Protein AF-A0A3P7JC21-F1 (afdb_monomer)

InterPro domains:
  IPR000001 Kringle [PF00051] (18-93)
  IPR000001 Kringle [PS50070] (17-93)
  IPR000001 Kringle [SM00130] (16-95)
  IPR000001 Kringle [cd00108] (15-94)
  IPR013806 Kringle-like fold [SSF57440] (14-104)
  IPR018056 Kringle, conserved site [PS00021] (64-77)
  IPR038178 Kringle superfamily [G3DSA:2.40.20.10] (4-100)
  IPR050759 Serine proteases and regulators with kringle domains [PTHR24261] (16-107)

Secondary structure (DSSP, 8-state):
-PPPPSS---TTS----SB-TT-TT------BBTTSPBBPPGGG---SSSSTTT-GGGGG-TT--B-GGG-SSS-EEEETTTTEEEEB--PBPPTTT-GGG-----S-------TTTTTHHHHHTS-HHHHHHHHHHHHHHHHHHHHHHHHHHHHHHHHHHHHHHHHHTTSS-----PPPP-----

pLDDT: mean 76.97, std 19.04, range [39.09, 98.25]

Solvent-accessible surface area (backbone atoms only — not comparable to full-atom values): 11459 Å² total; per-residue (Å²): 133,85,81,79,77,92,76,79,78,61,88,91,69,71,72,43,78,45,28,36,77,31,10,46,77,38,79,26,76,58,37,39,27,67,88,68,36,48,34,38,42,36,86,70,45,88,47,92,80,69,26,39,88,82,38,59,74,37,65,79,36,47,33,30,32,37,14,76,91,42,75,48,75,48,30,22,39,33,26,55,91,84,54,47,84,39,52,36,68,59,54,76,44,62,64,79,78,47,64,91,51,57,78,71,93,57,97,57,76,90,61,91,61,63,100,68,61,80,64,52,66,65,54,75,73,43,57,77,74,52,52,53,50,51,57,54,47,49,54,54,50,51,52,50,52,52,52,52,49,50,50,51,51,54,51,50,52,51,51,47,54,52,51,51,54,64,60,60,71,74,78,80,87,88,83,88,86,87,83,85,90,82,87,77,90,132

Structure (mmCIF, N/CA/C/O backbone):
data_AF-A0A3P7JC21-F1
#
_entry.id   AF-A0A3P7JC21-F1
#
loop_
_atom_site.group_PDB
_atom_site.id
_atom_site.type_symbol
_atom_site.label_atom_id
_atom_site.label_alt_id
_atom_site.label_comp_id
_atom_site.label_asym_id
_atom_site.label_entity_id
_atom_site.label_seq_id
_atom_site.pdbx_PDB_ins_code
_atom_site.Cartn_x
_atom_site.Cartn_y
_atom_site.Cartn_z
_atom_site.occupancy
_atom_site.B_iso_or_equiv
_atom_site.auth_seq_id
_atom_site.auth_comp_id
_atom_site.auth_asym_id
_atom_site.auth_atom_id
_atom_site.pdbx_PDB_model_num
ATOM 1 N N . MET A 1 1 ? -33.599 -6.597 -15.342 1.00 42.00 1 MET A N 1
ATOM 2 C CA . MET A 1 1 ? -32.732 -5.475 -14.925 1.00 42.00 1 MET A CA 1
ATOM 3 C C . MET A 1 1 ? -31.641 -5.356 -15.973 1.00 42.00 1 MET A C 1
ATOM 5 O O . MET A 1 1 ? -30.909 -6.325 -16.127 1.00 42.00 1 MET A O 1
ATOM 9 N N . PRO A 1 2 ? -31.609 -4.291 -16.787 1.00 42.34 2 PRO A N 1
ATOM 10 C CA . PRO A 1 2 ? -30.590 -4.167 -17.821 1.00 42.34 2 PRO A CA 1
ATOM 11 C C . PRO A 1 2 ? -29.225 -3.889 -17.179 1.00 42.34 2 PRO A C 1
ATOM 13 O O . PRO A 1 2 ? -29.123 -3.078 -16.260 1.00 42.34 2 PRO A O 1
ATOM 16 N N . ALA A 1 3 ? -28.206 -4.614 -17.644 1.00 56.09 3 ALA A N 1
ATOM 17 C CA . ALA A 1 3 ? -26.817 -4.434 -17.248 1.00 56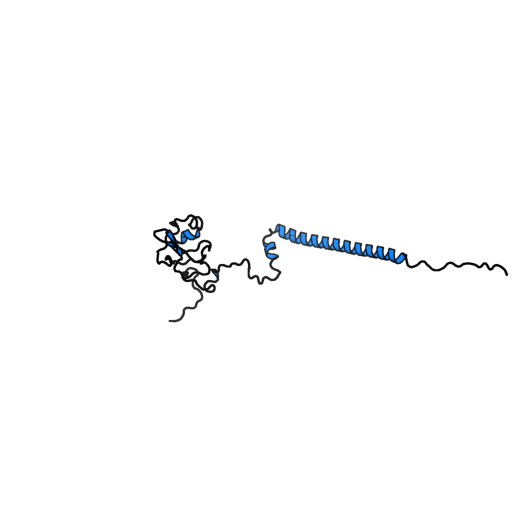.09 3 ALA A CA 1
ATOM 18 C C . ALA A 1 3 ? -26.348 -3.026 -17.641 1.00 56.09 3 ALA A C 1
ATOM 20 O O . ALA A 1 3 ? -26.547 -2.594 -18.778 1.00 56.09 3 ALA A O 1
ATOM 21 N N . VAL A 1 4 ? -25.770 -2.304 -16.684 1.00 56.91 4 VAL A N 1
ATOM 22 C CA . VAL A 1 4 ? -25.209 -0.968 -16.905 1.00 56.91 4 VAL A CA 1
ATOM 23 C C . VAL A 1 4 ? -23.897 -1.122 -17.693 1.00 56.91 4 VAL A C 1
ATOM 25 O O . VAL A 1 4 ? -23.095 -1.979 -17.320 1.00 56.91 4 VAL A O 1
ATOM 28 N N . PRO A 1 5 ? -23.663 -0.349 -18.772 1.00 55.22 5 PRO A N 1
ATOM 29 C CA . PRO A 1 5 ? -22.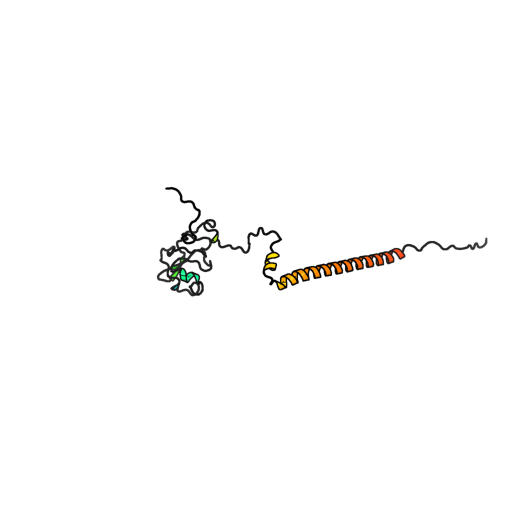436 -0.439 -19.558 1.00 55.22 5 PRO A CA 1
ATOM 30 C C . PRO A 1 5 ? -21.224 -0.012 -18.725 1.00 55.22 5 PRO A C 1
ATOM 32 O O . PRO A 1 5 ? -21.255 1.001 -18.035 1.00 55.22 5 PRO A O 1
ATOM 35 N N . GLU A 1 6 ? -20.145 -0.780 -18.825 1.00 58.91 6 GLU A N 1
ATOM 36 C CA . GLU A 1 6 ? -18.921 -0.704 -18.011 1.00 58.91 6 GLU A CA 1
ATOM 37 C C . GLU A 1 6 ? -17.997 0.483 -18.360 1.00 58.91 6 GLU A C 1
ATOM 39 O O . GLU A 1 6 ? -16.831 0.533 -17.973 1.00 58.91 6 GLU A O 1
ATOM 44 N N . THR A 1 7 ? -18.504 1.467 -19.097 1.00 65.12 7 THR A N 1
ATOM 45 C CA . THR A 1 7 ? -17.741 2.633 -19.540 1.00 65.12 7 THR A CA 1
ATOM 46 C C . THR A 1 7 ? -18.229 3.872 -18.799 1.00 65.12 7 THR A C 1
ATOM 48 O O . THR A 1 7 ? -19.345 4.323 -19.029 1.00 65.12 7 THR A O 1
ATOM 51 N N . GLU A 1 8 ? -17.344 4.412 -17.952 1.00 57.50 8 GLU A N 1
ATOM 52 C CA . GLU A 1 8 ? -17.454 5.666 -17.181 1.00 57.50 8 GLU A CA 1
ATOM 53 C C . GLU A 1 8 ? -18.016 5.561 -15.752 1.00 57.50 8 GLU A C 1
ATOM 55 O O . GLU A 1 8 ? -18.912 6.300 -15.352 1.00 57.50 8 GLU A O 1
ATOM 60 N N . ILE A 1 9 ? -17.404 4.723 -14.907 1.00 57.38 9 ILE A N 1
ATOM 61 C CA . ILE A 1 9 ? -17.421 5.004 -13.462 1.00 57.38 9 ILE A CA 1
ATOM 62 C C . ILE A 1 9 ? -16.418 6.147 -13.206 1.00 57.38 9 ILE A C 1
ATOM 64 O O . ILE A 1 9 ? -15.231 5.983 -13.511 1.00 57.38 9 ILE A O 1
ATOM 68 N N . PRO A 1 10 ? -16.835 7.306 -12.656 1.00 51.81 10 PRO A N 1
ATOM 69 C CA . PRO A 1 10 ? -15.916 8.386 -12.314 1.00 51.81 10 PRO A CA 1
ATOM 70 C C . PRO A 1 10 ? -14.818 7.862 -11.384 1.00 51.81 10 PRO A C 1
ATOM 72 O O . PRO A 1 10 ? -15.119 7.209 -10.383 1.00 51.81 10 PRO A O 1
ATOM 75 N N . ARG A 1 11 ? -13.547 8.186 -11.668 1.00 54.84 11 ARG A N 1
ATOM 76 C CA . ARG A 1 11 ? -12.376 7.762 -10.864 1.00 54.84 11 ARG A CA 1
ATOM 77 C C . ARG A 1 11 ? -12.490 8.062 -9.360 1.00 54.84 11 ARG A C 1
ATOM 79 O O . ARG A 1 11 ? -11.787 7.447 -8.574 1.00 54.84 11 ARG A O 1
ATOM 86 N N . ASN A 1 12 ? -13.403 8.945 -8.960 1.00 51.06 12 ASN A N 1
ATOM 87 C CA . ASN A 1 12 ? -13.669 9.295 -7.565 1.00 51.06 12 ASN A CA 1
ATOM 88 C C . ASN A 1 12 ? -14.679 8.378 -6.843 1.00 51.06 12 ASN A C 1
ATOM 90 O O . ASN A 1 12 ? -14.985 8.647 -5.684 1.00 51.06 12 ASN A O 1
ATOM 94 N N . HIS A 1 13 ? -15.220 7.333 -7.484 1.00 53.78 13 HIS A N 1
ATOM 95 C CA . HIS A 1 13 ? -16.262 6.481 -6.884 1.00 53.78 13 HIS A CA 1
ATOM 96 C C . HIS A 1 13 ? -15.981 4.968 -6.937 1.00 53.78 13 HIS A C 1
ATOM 98 O O . HIS A 1 13 ? -16.836 4.166 -6.554 1.00 53.78 13 HIS A O 1
ATOM 104 N N . LEU A 1 14 ? -14.784 4.551 -7.365 1.00 57.81 14 LEU A N 1
ATOM 105 C CA . LEU A 1 14 ? -14.342 3.169 -7.182 1.00 57.81 14 LEU A CA 1
ATOM 106 C C . LEU A 1 14 ? -13.793 3.007 -5.767 1.00 57.81 14 LEU A C 1
ATOM 108 O O . LEU A 1 14 ? -12.616 3.220 -5.494 1.00 57.81 14 LEU A O 1
ATOM 112 N N . THR A 1 15 ? -14.664 2.615 -4.844 1.00 62.69 15 THR A N 1
ATOM 113 C CA . THR A 1 15 ? -14.210 2.058 -3.572 1.00 62.69 15 THR A CA 1
ATOM 114 C C . THR A 1 15 ? -13.395 0.797 -3.879 1.00 62.69 15 THR A C 1
ATOM 116 O O . THR A 1 15 ? -13.917 -0.176 -4.420 1.00 62.69 15 THR A O 1
ATOM 119 N N . HIS A 1 16 ? -12.087 0.813 -3.599 1.00 79.00 16 HIS A N 1
ATOM 120 C CA . HIS A 1 16 ? -11.258 -0.388 -3.735 1.00 79.00 16 HIS A CA 1
ATOM 121 C C . HIS A 1 16 ? -11.745 -1.413 -2.702 1.00 79.00 16 HIS A C 1
ATOM 123 O O . HIS A 1 16 ? -11.428 -1.302 -1.521 1.00 79.00 16 HIS A O 1
ATOM 129 N N . PHE A 1 17 ? -12.547 -2.388 -3.126 1.00 87.62 17 PHE A N 1
ATOM 130 C CA . PHE A 1 17 ? -13.052 -3.453 -2.249 1.00 87.62 17 PHE A CA 1
ATOM 131 C C . PHE A 1 17 ? -12.050 -4.610 -2.080 1.00 87.62 17 PHE A C 1
ATOM 133 O O . PHE A 1 17 ? -12.228 -5.481 -1.233 1.00 87.62 17 PHE A O 1
ATOM 140 N N . CYS A 1 18 ? -10.988 -4.615 -2.883 1.00 93.00 18 CYS A N 1
ATOM 141 C CA . CYS A 1 18 ? -9.905 -5.588 -2.883 1.00 93.00 18 CYS A CA 1
ATOM 142 C C . CYS A 1 18 ? -8.568 -4.889 -3.167 1.00 93.00 18 CYS A C 1
ATOM 144 O O . CYS A 1 18 ? -8.543 -3.728 -3.581 1.00 93.00 18 CYS A O 1
ATOM 146 N N . TYR A 1 19 ? -7.449 -5.584 -2.965 1.00 94.00 19 TYR A N 1
ATOM 147 C CA . TYR A 1 19 ? -6.108 -5.050 -3.237 1.00 94.00 19 TYR A CA 1
ATOM 148 C C . TYR A 1 19 ? -5.398 -5.821 -4.356 1.00 94.00 19 TYR A C 1
ATOM 150 O O . TYR A 1 19 ? -5.651 -7.004 -4.556 1.00 94.00 19 TYR A O 1
ATOM 158 N N . VAL A 1 20 ? -4.493 -5.155 -5.076 1.00 93.56 20 VAL A N 1
ATOM 159 C CA . VAL A 1 20 ? -3.644 -5.760 -6.120 1.00 93.56 20 VAL A CA 1
ATOM 160 C C . VAL A 1 20 ? -2.203 -5.824 -5.626 1.00 93.56 20 VAL A C 1
ATOM 162 O O . VAL A 1 20 ? -1.772 -4.949 -4.874 1.00 93.56 20 VAL A O 1
ATOM 165 N N . ASP A 1 21 ? -1.472 -6.866 -6.032 1.00 93.81 21 ASP A N 1
ATOM 166 C CA . ASP A 1 21 ? -0.089 -7.132 -5.617 1.00 93.81 21 ASP A CA 1
ATOM 167 C C . ASP A 1 21 ? 0.066 -7.086 -4.089 1.00 93.81 21 ASP A C 1
ATOM 169 O O . ASP A 1 21 ? -0.638 -7.813 -3.390 1.00 93.81 21 ASP A O 1
ATOM 173 N N . SER A 1 22 ? 0.952 -6.237 -3.563 1.00 95.81 22 SER A N 1
ATOM 174 C CA . SER A 1 22 ? 1.162 -6.036 -2.125 1.00 95.81 22 SER A CA 1
ATOM 175 C C . SER A 1 22 ? 0.055 -5.198 -1.465 1.00 95.81 22 SER A C 1
ATOM 177 O O . SER A 1 22 ? -0.040 -5.119 -0.239 1.00 95.81 22 SER A O 1
ATOM 179 N N . GLY A 1 23 ? -0.781 -4.521 -2.254 1.00 95.00 23 GLY A N 1
ATOM 180 C CA . GLY A 1 23 ? -1.752 -3.543 -1.768 1.00 95.00 23 GLY A CA 1
ATOM 181 C C . GLY A 1 23 ? -1.131 -2.212 -1.348 1.00 95.00 23 GLY A C 1
ATOM 182 O O . GLY A 1 23 ? -1.756 -1.456 -0.608 1.00 95.00 23 GLY A O 1
ATOM 183 N N . LYS A 1 24 ? 0.078 -1.897 -1.824 1.00 94.75 24 LYS A N 1
ATOM 184 C CA . LYS A 1 24 ? 0.725 -0.587 -1.639 1.00 94.75 24 LYS A CA 1
ATOM 185 C C . LYS A 1 24 ? -0.172 0.591 -2.023 1.00 94.75 24 LYS A C 1
ATOM 187 O O . LYS A 1 24 ? -0.213 1.588 -1.313 1.00 94.75 24 LYS A O 1
ATOM 192 N N . HIS A 1 25 ? -0.909 0.450 -3.122 1.00 92.00 25 HIS A N 1
ATOM 193 C CA . HIS A 1 25 ? -1.819 1.467 -3.657 1.00 92.00 25 HIS A CA 1
ATOM 194 C C . HIS A 1 25 ? -3.286 1.218 -3.267 1.00 92.00 25 HIS A C 1
ATOM 196 O O . HIS A 1 25 ? -4.214 1.665 -3.939 1.00 92.00 25 HIS A O 1
ATOM 202 N N . TYR A 1 26 ? -3.524 0.443 -2.208 1.00 92.75 26 TYR A N 1
ATOM 203 C CA . TYR A 1 26 ? -4.874 0.195 -1.726 1.00 92.75 26 TYR A CA 1
ATOM 204 C C . TYR A 1 26 ? -5.421 1.424 -0.984 1.00 92.75 26 TYR A C 1
ATOM 206 O O . TYR A 1 26 ? -4.940 1.776 0.094 1.00 92.75 26 TYR A O 1
ATOM 214 N N . GLU A 1 27 ? -6.464 2.042 -1.540 1.00 91.12 27 GLU A N 1
ATOM 215 C CA . GLU A 1 27 ? -7.110 3.239 -0.982 1.00 91.12 27 GLU A CA 1
ATOM 216 C C . GLU A 1 27 ? -8.508 2.971 -0.401 1.00 91.12 27 GLU A C 1
ATOM 218 O O . GLU A 1 27 ? -9.188 3.895 0.044 1.00 91.12 27 GLU A O 1
ATOM 223 N N . GLY A 1 28 ? -8.926 1.703 -0.333 1.00 92.38 28 GLY A N 1
ATOM 224 C CA . GLY A 1 28 ? -10.234 1.309 0.192 1.00 92.38 28 GLY A CA 1
ATOM 225 C C . GLY A 1 28 ? -10.432 1.622 1.679 1.00 92.38 28 GLY A C 1
ATOM 226 O O . GLY A 1 28 ? -9.518 2.059 2.385 1.00 92.38 28 GLY A O 1
ATOM 227 N N . THR A 1 29 ? -11.643 1.377 2.174 1.00 95.06 29 THR A N 1
ATOM 228 C CA . THR A 1 29 ? -12.087 1.791 3.520 1.00 95.06 29 THR A CA 1
ATOM 229 C C . THR A 1 29 ? -12.199 0.641 4.524 1.00 95.06 29 THR A C 1
ATOM 231 O O . THR A 1 29 ? -12.765 0.821 5.598 1.00 95.06 29 THR A O 1
ATOM 234 N N . ALA A 1 30 ? -11.689 -0.548 4.192 1.00 96.06 30 ALA A N 1
ATOM 235 C CA . ALA A 1 30 ? -11.661 -1.677 5.124 1.00 96.06 30 ALA A CA 1
ATOM 236 C C . ALA A 1 30 ? -10.854 -1.322 6.384 1.00 96.06 30 ALA A C 1
ATOM 238 O O . ALA A 1 30 ? -9.763 -0.765 6.270 1.00 96.06 30 ALA A O 1
ATOM 239 N N . SER A 1 31 ? -11.379 -1.653 7.565 1.00 97.19 31 SER A N 1
ATOM 240 C CA . SER A 1 31 ? -10.796 -1.304 8.872 1.00 97.19 31 SER A CA 1
ATOM 241 C C . SER A 1 31 ? -10.869 -2.453 9.885 1.00 97.19 31 SER A C 1
ATOM 243 O O . SER A 1 31 ? -10.965 -2.214 11.092 1.00 97.19 31 SER A O 1
ATOM 245 N N . THR A 1 32 ? -10.867 -3.693 9.395 1.00 97.50 32 THR A N 1
ATOM 246 C CA . THR A 1 32 ? -11.000 -4.905 10.210 1.00 97.50 32 THR A CA 1
ATOM 247 C C . THR A 1 32 ? -9.882 -5.887 9.871 1.00 97.50 32 THR A C 1
ATOM 249 O O . THR A 1 32 ? -9.564 -6.112 8.698 1.00 97.50 32 THR A O 1
ATOM 252 N N . THR A 1 33 ? -9.263 -6.453 10.905 1.00 98.06 33 THR A N 1
ATOM 253 C CA . THR A 1 33 ? -8.203 -7.458 10.776 1.00 98.06 33 THR A CA 1
ATOM 254 C C . THR A 1 33 ? -8.777 -8.826 10.400 1.00 98.06 33 THR A C 1
ATOM 256 O O . THR A 1 33 ? -9.967 -9.078 10.570 1.00 98.06 33 THR A O 1
ATOM 259 N N . VAL A 1 34 ? -7.926 -9.755 9.956 1.00 97.75 34 VAL A N 1
ATOM 260 C CA . VAL A 1 34 ? -8.312 -11.166 9.732 1.00 97.75 34 VAL A CA 1
ATOM 261 C C . VAL A 1 34 ? -8.853 -11.821 11.010 1.00 97.75 34 VAL A C 1
ATOM 263 O O . VAL A 1 34 ? -9.730 -12.674 10.947 1.00 97.75 34 VAL A O 1
ATOM 266 N N . SER A 1 35 ? -8.368 -11.404 12.183 1.00 97.00 35 SER A N 1
ATOM 267 C CA . SER A 1 35 ? -8.867 -11.875 13.481 1.00 97.00 35 SER A CA 1
ATOM 268 C C . SER A 1 35 ? -10.188 -11.220 13.915 1.00 97.00 35 SER A C 1
ATOM 270 O O . SER A 1 35 ? -10.695 -11.530 14.992 1.00 97.00 35 SER A O 1
ATOM 272 N N . GLY A 1 36 ? -10.747 -10.308 13.111 1.00 96.75 36 GLY A N 1
ATOM 273 C CA . GLY A 1 36 ? 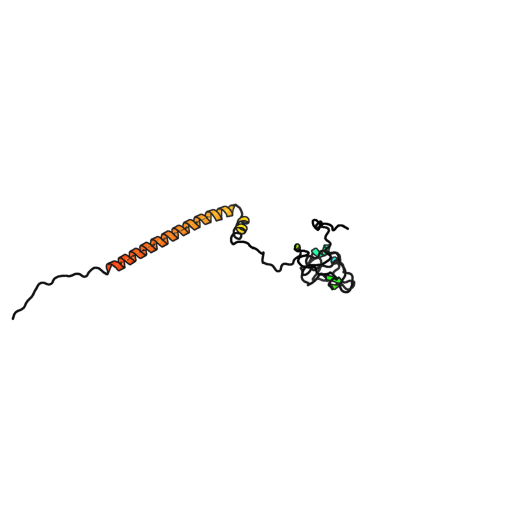-11.993 -9.598 13.406 1.00 96.75 36 GLY A CA 1
ATOM 274 C C . GLY A 1 36 ? -11.838 -8.383 14.325 1.00 96.75 36 GLY A C 1
ATOM 275 O O . GLY A 1 36 ? -12.840 -7.821 14.762 1.00 96.75 36 GLY A O 1
ATOM 276 N N . LYS A 1 37 ? -10.610 -7.949 14.633 1.00 97.62 37 LYS A N 1
ATOM 277 C CA . LYS A 1 37 ? -10.369 -6.760 15.462 1.00 97.62 37 LYS A CA 1
ATOM 278 C C . LYS A 1 37 ? -10.500 -5.478 14.647 1.00 97.62 37 LYS A C 1
ATOM 280 O O . LYS A 1 37 ? -10.129 -5.416 13.474 1.00 97.62 37 LYS A O 1
ATOM 285 N N . THR A 1 38 ? -10.960 -4.423 15.307 1.00 97.56 38 THR A N 1
ATOM 286 C CA . THR A 1 38 ? -11.010 -3.076 14.733 1.00 97.56 38 THR A CA 1
ATOM 287 C C . THR A 1 38 ? -9.609 -2.485 14.621 1.00 97.56 38 THR A C 1
ATOM 289 O O . THR A 1 38 ? -8.815 -2.539 15.566 1.00 97.56 38 THR A O 1
ATOM 292 N N . CYS A 1 39 ? -9.315 -1.882 13.473 1.00 97.75 39 CYS A N 1
ATOM 293 C CA . CYS A 1 39 ? -8.088 -1.132 13.264 1.00 97.75 39 CYS A CA 1
ATOM 294 C C . CYS A 1 39 ? -8.067 0.165 14.087 1.00 97.75 39 CYS A C 1
ATOM 296 O O . CYS A 1 39 ? -9.058 0.892 14.190 1.00 97.75 39 CYS A O 1
ATOM 298 N N . MET A 1 40 ? -6.898 0.471 14.631 1.00 96.81 40 MET A N 1
ATOM 299 C CA . MET A 1 40 ? -6.540 1.716 15.294 1.00 96.81 40 MET A CA 1
ATOM 300 C C . MET A 1 40 ? -6.290 2.820 14.261 1.00 96.81 40 MET A C 1
ATOM 302 O O . MET A 1 40 ? -5.916 2.553 13.117 1.00 96.81 40 MET A O 1
ATOM 306 N N . ASN A 1 41 ? -6.486 4.075 14.668 1.00 96.25 41 ASN A N 1
ATOM 307 C CA . ASN A 1 41 ? -6.154 5.226 13.840 1.00 96.25 41 ASN A CA 1
ATOM 308 C C . ASN A 1 41 ? -4.634 5.306 13.621 1.00 96.25 41 ASN A C 1
ATOM 310 O O . ASN A 1 41 ? -3.864 5.212 14.574 1.00 96.25 41 ASN A O 1
ATOM 314 N N . TRP A 1 42 ? -4.182 5.534 12.388 1.00 95.69 42 TRP A N 1
ATOM 315 C CA . TRP A 1 42 ? -2.752 5.652 12.084 1.00 95.69 42 TRP A CA 1
ATOM 316 C C . TRP A 1 42 ? -2.067 6.824 12.792 1.00 95.69 42 TRP A C 1
ATOM 318 O O . TRP A 1 42 ? -0.862 6.761 13.033 1.00 95.69 42 TRP A O 1
ATOM 328 N N . ASN A 1 43 ? -2.814 7.872 13.151 1.00 93.31 43 ASN A N 1
ATOM 329 C CA . ASN A 1 43 ? -2.291 8.980 13.956 1.00 93.31 43 ASN A CA 1
ATOM 330 C C . ASN A 1 43 ? -1.983 8.564 15.407 1.00 93.31 43 ASN A C 1
ATOM 332 O O . ASN A 1 43 ? -1.208 9.237 16.079 1.00 93.31 43 ASN A O 1
ATOM 336 N N . GLU A 1 44 ? -2.576 7.466 15.879 1.00 92.44 44 GLU A N 1
ATOM 337 C CA . GLU A 1 44 ? -2.418 6.918 17.233 1.00 92.44 44 GLU A CA 1
ATOM 338 C C . GLU A 1 44 ? -1.495 5.689 17.258 1.00 92.44 44 GLU A C 1
ATOM 340 O O . GLU A 1 44 ? -1.278 5.088 18.309 1.00 92.44 44 GLU A O 1
ATOM 345 N N . ALA A 1 45 ? -0.944 5.300 16.104 1.00 88.88 45 ALA A N 1
ATOM 346 C CA . ALA A 1 45 ? -0.093 4.128 15.973 1.00 88.88 45 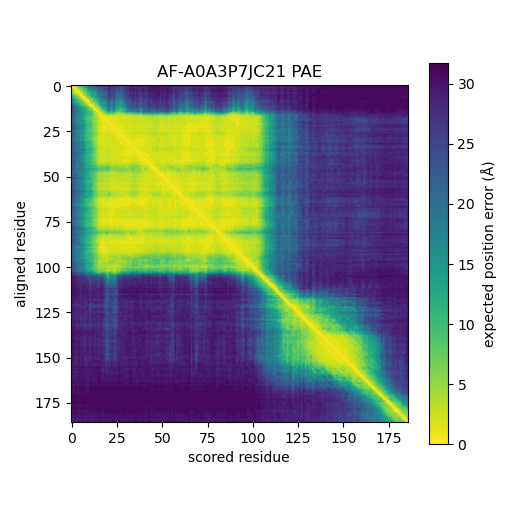ALA A CA 1
ATOM 347 C C . ALA A 1 45 ? 1.130 4.203 16.916 1.00 88.88 45 ALA A C 1
ATOM 349 O O . ALA A 1 45 ? 1.891 5.173 16.853 1.00 88.88 45 ALA A O 1
ATOM 350 N N . PRO A 1 46 ? 1.400 3.167 17.736 1.00 87.62 46 PRO A N 1
ATOM 351 C CA . PRO A 1 46 ? 2.482 3.198 18.728 1.00 87.62 46 PRO A CA 1
ATOM 352 C C . PRO A 1 46 ? 3.888 3.016 18.125 1.00 87.62 46 PRO A C 1
ATOM 354 O O . PRO A 1 46 ? 4.895 3.141 18.823 1.00 87.62 46 PRO A O 1
ATOM 357 N N . SER A 1 47 ? 3.987 2.689 16.835 1.00 89.50 47 SER A N 1
ATOM 358 C CA . SER A 1 47 ? 5.240 2.295 16.190 1.00 89.50 47 SER A CA 1
ATOM 359 C C . SER A 1 47 ? 6.065 3.468 15.669 1.00 89.50 47 SER A C 1
ATOM 361 O O . SER A 1 47 ? 5.575 4.392 15.017 1.00 89.50 47 SER A O 1
ATOM 363 N N . ARG A 1 48 ? 7.384 3.364 15.844 1.00 88.88 48 ARG A N 1
ATOM 364 C CA . ARG A 1 48 ? 8.357 4.278 15.226 1.00 88.88 48 ARG A CA 1
ATOM 365 C C . ARG A 1 48 ? 8.648 3.945 13.761 1.00 88.88 48 ARG A C 1
ATOM 367 O O . ARG A 1 48 ? 9.173 4.802 13.053 1.00 88.88 48 ARG A O 1
ATOM 374 N N . GLU A 1 49 ? 8.325 2.733 13.306 1.00 90.94 49 GLU A N 1
ATOM 375 C CA . GLU A 1 49 ? 8.640 2.285 11.947 1.00 90.94 49 GLU A CA 1
ATOM 376 C C . GLU A 1 49 ? 7.547 2.639 10.941 1.00 90.94 49 GLU A C 1
ATOM 378 O O . GLU A 1 49 ? 7.874 3.145 9.874 1.00 90.94 49 GLU A O 1
ATOM 383 N N . TYR A 1 50 ? 6.273 2.418 11.270 1.00 92.38 50 TYR A N 1
ATOM 384 C CA . TYR A 1 50 ? 5.148 2.759 10.395 1.00 92.38 50 TYR A CA 1
ATOM 385 C C . TYR A 1 50 ? 4.219 3.731 11.115 1.00 92.38 50 TYR A C 1
ATOM 387 O O . TYR A 1 50 ? 3.357 3.323 11.890 1.00 92.38 50 TYR A O 1
ATOM 395 N N . ASN A 1 51 ? 4.432 5.021 10.861 1.00 92.50 51 ASN A N 1
ATOM 396 C CA . ASN A 1 51 ? 3.640 6.130 11.383 1.00 92.50 51 ASN A CA 1
ATOM 397 C C . ASN A 1 51 ? 3.547 7.253 10.348 1.00 92.50 51 ASN A C 1
ATOM 399 O O . ASN A 1 51 ? 4.280 7.280 9.358 1.00 92.50 51 ASN A O 1
ATOM 403 N N . VAL A 1 52 ? 2.676 8.213 10.637 1.00 94.12 52 VAL A N 1
ATOM 404 C CA . VAL A 1 52 ? 2.356 9.353 9.774 1.00 94.12 52 VAL A CA 1
ATOM 405 C C . VAL A 1 52 ? 3.519 10.297 9.468 1.00 94.12 52 VAL A C 1
ATOM 407 O O . VAL A 1 52 ? 3.454 11.023 8.481 1.00 94.12 52 VAL A O 1
ATOM 410 N N . ASN A 1 53 ? 4.585 10.298 10.274 1.00 92.69 53 ASN A N 1
ATOM 411 C CA . ASN A 1 53 ? 5.757 11.136 10.005 1.00 92.69 53 ASN A CA 1
ATOM 412 C C . ASN A 1 53 ? 6.658 10.503 8.941 1.00 92.69 53 ASN A C 1
ATOM 414 O O . ASN A 1 53 ? 7.211 11.210 8.103 1.00 92.69 53 ASN A O 1
ATOM 418 N N . ARG A 1 54 ? 6.807 9.171 8.966 1.00 94.25 54 ARG A N 1
ATOM 419 C CA . ARG A 1 54 ? 7.596 8.436 7.965 1.00 94.25 54 ARG A CA 1
ATOM 420 C C . ARG A 1 54 ? 6.800 8.137 6.694 1.00 94.25 54 ARG A C 1
ATOM 422 O O . ARG A 1 54 ? 7.384 8.105 5.617 1.00 94.25 54 ARG A O 1
ATOM 429 N N . TYR A 1 55 ? 5.493 7.944 6.830 1.00 94.50 55 TYR A N 1
ATOM 430 C CA . TYR A 1 55 ? 4.566 7.646 5.743 1.00 94.50 55 TYR A CA 1
ATOM 431 C C . TYR A 1 55 ? 3.399 8.646 5.782 1.00 94.50 55 TYR A C 1
ATOM 433 O O . TYR A 1 55 ? 2.356 8.355 6.378 1.00 94.50 55 TYR A O 1
ATOM 441 N N . PRO A 1 56 ? 3.567 9.856 5.210 1.00 92.88 56 PRO A N 1
ATOM 442 C CA . PRO A 1 56 ? 2.559 10.918 5.255 1.00 92.88 56 PRO A CA 1
ATOM 443 C C . PRO A 1 56 ? 1.198 10.527 4.672 1.00 92.88 56 PRO A C 1
ATOM 445 O O . PRO A 1 56 ? 0.178 11.082 5.087 1.00 92.88 56 PRO A O 1
ATOM 448 N N . GLU A 1 57 ? 1.155 9.558 3.756 1.00 89.25 57 GLU A N 1
ATOM 449 C CA . GLU A 1 57 ? -0.075 9.000 3.190 1.00 89.25 57 GLU A CA 1
ATOM 450 C C . GLU A 1 57 ? -0.999 8.394 4.259 1.00 89.25 57 GLU A C 1
ATOM 452 O O . GLU A 1 57 ? -2.223 8.404 4.111 1.00 89.25 57 GLU A O 1
ATOM 457 N N . LEU A 1 58 ? -0.436 7.937 5.383 1.00 93.88 58 LEU A N 1
ATOM 458 C CA . LEU A 1 58 ? -1.200 7.373 6.492 1.00 93.88 58 LEU A CA 1
ATOM 459 C C . LEU A 1 58 ? -2.068 8.411 7.212 1.00 93.88 58 LEU A C 1
ATOM 461 O O . LEU A 1 58 ? -3.077 8.036 7.809 1.00 93.88 58 LEU A O 1
ATOM 465 N N . ARG A 1 59 ? -1.742 9.712 7.126 1.00 91.38 59 ARG A N 1
ATOM 466 C CA . ARG A 1 59 ? -2.516 10.789 7.781 1.00 91.38 59 ARG A CA 1
ATOM 467 C C . ARG A 1 59 ? -3.975 10.805 7.338 1.00 91.38 59 ARG A C 1
ATOM 469 O O . ARG A 1 59 ? -4.864 11.078 8.140 1.00 91.38 59 ARG A O 1
ATOM 476 N N . TYR A 1 60 ? -4.213 10.500 6.065 1.00 89.25 60 TYR A N 1
ATOM 477 C CA . TYR A 1 60 ? -5.548 10.466 5.465 1.00 89.25 60 TYR A CA 1
ATOM 478 C C . TYR A 1 60 ? -6.193 9.080 5.548 1.00 89.25 60 TYR A C 1
ATOM 480 O O . TYR A 1 60 ? -7.390 8.936 5.309 1.00 89.25 60 TYR A O 1
ATOM 488 N N . GLY A 1 61 ? -5.417 8.064 5.932 1.00 86.81 61 GLY A N 1
ATOM 489 C CA . GLY A 1 61 ? -5.867 6.684 6.049 1.00 86.81 61 GLY A CA 1
ATOM 490 C C . GLY A 1 61 ? -6.848 6.440 7.194 1.00 86.81 61 GLY A C 1
ATOM 491 O O . GLY A 1 61 ? -7.433 5.368 7.222 1.00 86.81 61 GLY A O 1
ATOM 492 N N . ARG A 1 62 ? -7.060 7.390 8.121 1.00 93.69 62 ARG A N 1
ATOM 493 C CA . ARG A 1 62 ? -7.879 7.197 9.338 1.00 93.69 62 ARG A CA 1
ATOM 494 C C . ARG A 1 62 ? -7.479 5.902 10.057 1.00 93.69 62 ARG A C 1
ATOM 496 O O . ARG A 1 62 ? -6.344 5.799 10.505 1.00 93.69 62 ARG A O 1
ATOM 503 N N . ASN A 1 63 ? -8.376 4.924 10.143 1.00 96.69 63 ASN A N 1
ATOM 504 C CA . ASN A 1 63 ? -8.114 3.571 10.629 1.00 96.69 63 ASN A CA 1
ATOM 505 C C . ASN A 1 63 ? -8.251 2.511 9.519 1.00 96.69 63 ASN A C 1
ATOM 507 O O . ASN A 1 63 ? -8.465 1.335 9.795 1.00 96.69 63 ASN A O 1
ATOM 511 N N . TYR A 1 64 ? -8.185 2.914 8.253 1.00 97.12 64 TYR A N 1
ATOM 512 C CA . TYR A 1 64 ? -8.276 2.003 7.125 1.00 97.12 64 TYR A CA 1
ATOM 513 C C . TYR A 1 64 ? -6.967 1.257 6.915 1.00 97.12 64 TYR A C 1
ATOM 515 O O . TYR A 1 64 ? -5.880 1.799 7.090 1.00 97.12 64 TYR A O 1
ATOM 523 N N . CYS A 1 65 ? -7.069 0.021 6.465 1.00 97.38 65 CYS A N 1
ATOM 524 C CA . CYS A 1 65 ? -5.942 -0.837 6.155 1.00 97.38 65 CYS A CA 1
ATOM 525 C C . CYS A 1 65 ? -5.066 -0.246 5.054 1.00 97.38 65 CYS A C 1
ATOM 527 O O . CYS A 1 65 ? -5.569 0.188 4.016 1.00 97.38 65 CYS A O 1
ATOM 529 N N . ARG A 1 66 ? -3.750 -0.248 5.255 1.00 97.06 66 ARG A N 1
ATOM 530 C CA . ARG A 1 66 ? -2.770 0.297 4.306 1.00 97.06 66 ARG A CA 1
ATOM 531 C C . ARG A 1 66 ? -1.542 -0.603 4.256 1.00 97.06 66 ARG A C 1
ATOM 533 O O . ARG A 1 66 ? -1.335 -1.431 5.136 1.00 97.06 66 ARG A O 1
ATOM 540 N N . ASN A 1 67 ? -0.725 -0.450 3.220 1.00 97.12 67 ASN A N 1
ATOM 541 C CA . ASN A 1 67 ? 0.587 -1.088 3.152 1.00 97.12 67 ASN A CA 1
ATOM 542 C C . ASN A 1 67 ? 1.657 -0.051 2.774 1.00 97.12 67 ASN A C 1
ATOM 544 O O . ASN A 1 67 ? 2.041 0.045 1.604 1.00 97.12 67 ASN A O 1
ATOM 548 N N . PRO A 1 68 ? 2.114 0.761 3.744 1.00 95.31 68 PRO A N 1
ATOM 549 C CA . PRO A 1 68 ? 3.030 1.862 3.475 1.00 95.31 68 PRO A CA 1
ATOM 550 C C . PRO A 1 68 ? 4.330 1.364 2.847 1.00 95.31 68 PRO A C 1
ATOM 552 O O . PRO A 1 68 ? 4.958 0.417 3.329 1.00 95.31 68 PRO A O 1
ATOM 555 N N . GLY A 1 69 ? 4.708 1.974 1.724 1.00 93.00 69 GLY A N 1
ATOM 556 C CA . GLY A 1 69 ? 5.889 1.584 0.955 1.00 93.00 69 GLY A CA 1
ATOM 557 C C . GLY A 1 69 ? 5.856 0.172 0.351 1.00 93.00 69 GLY A C 1
ATOM 558 O O . GLY A 1 69 ? 6.906 -0.281 -0.101 1.00 93.00 69 GLY A O 1
ATOM 559 N N . GLY A 1 70 ? 4.709 -0.524 0.359 1.00 94.50 70 GLY A N 1
ATOM 560 C CA . GLY A 1 70 ? 4.584 -1.892 -0.165 1.00 94.50 70 GLY A CA 1
ATOM 561 C C . GLY A 1 70 ? 5.465 -2.909 0.562 1.00 94.50 70 GLY A C 1
ATOM 562 O O . GLY A 1 70 ? 5.882 -3.900 -0.027 1.00 94.50 70 GLY A O 1
ATOM 563 N N . LYS A 1 71 ? 5.826 -2.640 1.826 1.00 94.31 71 LYS A N 1
ATOM 564 C CA . LYS A 1 71 ? 6.829 -3.429 2.558 1.00 94.31 71 LYS A CA 1
ATOM 565 C C . LYS A 1 71 ? 6.316 -4.783 3.030 1.00 94.31 71 LYS A C 1
ATOM 567 O O . LYS A 1 71 ? 7.110 -5.710 3.170 1.00 94.31 71 LYS A O 1
ATOM 572 N N . LYS A 1 72 ? 5.014 -4.899 3.291 1.00 95.69 72 LYS A N 1
ATOM 573 C CA . LYS A 1 72 ? 4.377 -6.171 3.649 1.00 95.69 72 LYS A CA 1
ATOM 574 C C . LYS A 1 72 ? 3.695 -6.797 2.432 1.00 95.69 72 LYS A C 1
ATOM 576 O O . LYS A 1 72 ? 3.597 -6.185 1.375 1.00 95.69 72 LYS A O 1
ATOM 581 N N . THR A 1 73 ? 3.208 -8.023 2.572 1.00 95.75 73 THR A N 1
ATOM 582 C CA . THR A 1 73 ? 2.583 -8.773 1.467 1.00 95.75 73 THR A CA 1
ATOM 583 C C . THR A 1 73 ? 1.110 -8.423 1.232 1.00 95.75 73 THR A C 1
ATOM 585 O O . THR A 1 73 ? 0.561 -8.772 0.190 1.00 95.75 73 THR A O 1
ATOM 588 N N . LYS A 1 74 ? 0.459 -7.756 2.192 1.00 96.25 74 LYS A N 1
ATOM 589 C CA . LYS A 1 74 ? -0.974 -7.433 2.190 1.00 96.25 74 LYS A CA 1
ATOM 590 C C . LYS A 1 74 ? -1.230 -6.146 2.990 1.00 96.25 74 LYS A C 1
ATOM 592 O O . LYS A 1 74 ? -0.462 -5.875 3.920 1.00 96.25 74 LYS A O 1
ATOM 597 N N . PRO A 1 75 ? -2.307 -5.380 2.710 1.00 97.75 75 PRO A N 1
ATOM 598 C CA . PRO A 1 75 ? -2.752 -4.313 3.599 1.00 97.75 75 PRO A CA 1
ATOM 599 C C . PRO A 1 75 ? -2.978 -4.799 5.031 1.00 97.75 75 PRO A C 1
ATOM 601 O O . PRO A 1 75 ? -3.520 -5.879 5.282 1.00 97.75 75 PRO A O 1
ATOM 604 N N . TRP A 1 76 ? -2.560 -3.971 5.972 1.00 97.81 76 TRP A N 1
ATOM 605 C CA . TRP A 1 76 ? -2.539 -4.280 7.392 1.00 97.81 76 TRP A CA 1
ATOM 606 C C . TRP A 1 76 ? -2.844 -3.019 8.200 1.00 97.81 76 TRP A C 1
ATOM 608 O O . TRP A 1 76 ? -2.957 -1.922 7.643 1.00 97.81 76 TRP A O 1
ATOM 618 N N . CYS A 1 77 ? -3.019 -3.177 9.507 1.00 97.75 77 CYS A N 1
ATOM 619 C CA . CYS A 1 77 ? -3.196 -2.073 10.443 1.00 97.75 77 CYS A CA 1
ATOM 620 C C . CYS A 1 77 ? -2.708 -2.464 11.845 1.00 97.75 77 CYS A C 1
ATOM 622 O O . CYS A 1 77 ? -2.391 -3.626 12.104 1.00 97.75 77 CYS A O 1
ATOM 624 N N . TYR A 1 78 ? -2.671 -1.498 12.763 1.00 97.44 78 TYR A N 1
ATOM 625 C CA . TYR A 1 78 ? -2.559 -1.794 14.191 1.00 97.44 78 TYR A CA 1
ATOM 626 C C . TYR A 1 78 ? -3.943 -2.125 14.751 1.00 97.44 78 TYR A C 1
ATOM 628 O O . TYR A 1 78 ? -4.878 -1.361 14.540 1.00 97.44 78 TYR A O 1
ATOM 636 N N . SER A 1 79 ? -4.104 -3.232 15.469 1.00 96.50 79 SER A N 1
ATOM 637 C CA . SER A 1 79 ? -5.383 -3.635 16.059 1.00 96.50 79 SER A CA 1
ATOM 638 C C . SER A 1 79 ? -5.632 -2.941 17.399 1.00 96.50 79 SER A C 1
ATOM 640 O O . SER A 1 79 ? -4.728 -2.869 18.236 1.00 96.50 79 SER A O 1
ATOM 642 N N . GLN A 1 80 ? -6.864 -2.533 17.681 1.00 94.12 80 GLN A N 1
ATOM 643 C CA . GLN A 1 80 ? -7.255 -2.099 19.023 1.00 94.12 80 GLN A CA 1
ATOM 644 C C . GLN A 1 80 ? -7.430 -3.288 19.992 1.00 94.12 80 GLN A C 1
ATOM 646 O O . GLN A 1 80 ? -7.752 -4.395 19.558 1.00 94.12 80 GLN A O 1
ATOM 651 N N . PRO A 1 81 ? -7.257 -3.078 21.313 1.00 92.12 81 PRO A N 1
ATOM 652 C CA . PRO A 1 81 ? -6.697 -1.883 21.958 1.00 92.12 81 PRO A CA 1
ATOM 653 C C . PRO A 1 81 ? -5.162 -1.916 22.061 1.00 92.12 81 PRO A C 1
ATOM 655 O O . PRO A 1 81 ? -4.544 -0.897 22.338 1.00 92.12 81 PRO A O 1
ATOM 658 N N . MET A 1 82 ? -4.540 -3.080 21.854 1.00 89.81 82 MET A N 1
ATOM 659 C CA . MET A 1 82 ? -3.128 -3.317 22.187 1.00 89.81 82 MET A CA 1
ATOM 660 C C . MET A 1 82 ? -2.133 -2.782 21.144 1.00 89.81 82 MET A C 1
ATOM 662 O O . MET A 1 82 ? -0.934 -2.784 21.399 1.00 89.81 82 MET A O 1
ATOM 666 N N . GLY A 1 83 ? -2.603 -2.353 19.970 1.00 93.12 83 GLY A N 1
ATOM 667 C CA . GLY A 1 83 ? -1.751 -1.836 18.900 1.00 93.12 83 GLY A CA 1
ATOM 668 C C . GLY A 1 83 ? -0.874 -2.904 18.241 1.00 93.12 83 GLY A C 1
ATOM 669 O O . GLY A 1 83 ? 0.244 -2.602 17.838 1.00 93.12 83 GLY A O 1
ATOM 670 N N . GLN A 1 84 ? -1.343 -4.153 18.155 1.00 94.81 84 GLN A N 1
ATOM 671 C CA . GLN A 1 84 ? -0.619 -5.237 17.477 1.00 94.81 84 GLN A CA 1
ATOM 672 C C . GLN A 1 84 ? -0.708 -5.074 15.957 1.00 94.81 84 GLN A C 1
ATOM 674 O O . GLN A 1 84 ? -1.767 -4.735 15.439 1.00 94.81 84 GLN A O 1
ATOM 679 N N . GLU A 1 85 ? 0.384 -5.320 15.236 1.00 96.06 85 GLU A N 1
ATOM 680 C CA . GLU A 1 85 ? 0.358 -5.345 13.770 1.00 96.06 85 GLU A CA 1
ATOM 681 C C . GLU A 1 85 ? -0.392 -6.582 13.277 1.00 96.06 85 GLU A C 1
ATOM 683 O O . GLU A 1 85 ? 0.019 -7.711 13.548 1.00 96.06 85 GLU A O 1
ATOM 688 N N . GLU A 1 86 ? -1.467 -6.383 12.519 1.00 97.56 86 GLU A N 1
ATOM 689 C CA . GLU A 1 86 ? -2.273 -7.476 11.985 1.00 97.56 86 GLU A CA 1
ATOM 690 C C . GLU A 1 86 ? -2.701 -7.206 10.543 1.00 97.56 86 GLU A C 1
ATOM 692 O O . GLU A 1 86 ? -3.026 -6.081 10.155 1.00 97.56 86 GLU A O 1
ATOM 697 N N . TYR A 1 87 ? -2.718 -8.264 9.731 1.00 98.25 87 TYR A N 1
ATOM 698 C CA . TYR A 1 87 ? -3.230 -8.189 8.368 1.00 98.25 87 TYR A CA 1
ATOM 699 C C . TYR A 1 87 ? -4.738 -7.977 8.355 1.00 98.25 87 TYR A C 1
ATOM 701 O O . TYR A 1 87 ? -5.465 -8.469 9.221 1.00 98.25 87 TYR A O 1
ATOM 709 N N . CYS A 1 88 ? -5.205 -7.278 7.327 1.00 98.12 88 CYS A N 1
ATOM 710 C CA . CYS A 1 88 ? -6.615 -6.984 7.161 1.00 98.12 88 CYS A CA 1
ATOM 711 C C . CYS A 1 88 ? -7.374 -8.060 6.398 1.00 98.12 88 CYS A C 1
ATOM 713 O O . CYS A 1 88 ? -6.807 -8.745 5.542 1.00 98.12 88 CYS A O 1
ATOM 715 N N . ASP A 1 89 ? -8.670 -8.177 6.671 1.00 96.50 89 ASP A N 1
ATOM 716 C CA . ASP A 1 89 ? -9.553 -9.080 5.938 1.00 96.50 89 ASP A CA 1
ATOM 717 C C . ASP A 1 89 ? -10.051 -8.431 4.641 1.00 96.50 89 ASP A C 1
ATOM 719 O O . ASP A 1 89 ? -11.144 -7.882 4.546 1.00 96.50 89 ASP A O 1
ATOM 723 N N . ILE A 1 90 ? -9.162 -8.396 3.652 1.00 96.38 90 ILE A N 1
ATOM 724 C CA . ILE A 1 90 ? -9.421 -7.822 2.331 1.00 96.38 90 ILE A CA 1
ATOM 725 C C . ILE A 1 90 ? -9.089 -8.892 1.293 1.00 96.38 90 ILE A C 1
ATOM 727 O O . ILE A 1 90 ? -8.020 -9.505 1.409 1.00 96.38 90 ILE A O 1
ATOM 731 N N . PRO A 1 91 ? -9.945 -9.145 0.292 1.00 95.31 91 PRO A N 1
ATOM 732 C CA . PRO A 1 91 ? -9.619 -10.066 -0.787 1.00 95.31 91 PRO A CA 1
ATOM 733 C C . PRO A 1 91 ? -8.543 -9.479 -1.711 1.00 95.31 91 PRO A C 1
ATOM 735 O O . PRO A 1 91 ? -8.461 -8.263 -1.907 1.00 95.31 91 PRO A O 1
ATOM 738 N N . GLN A 1 92 ? -7.717 -10.348 -2.294 1.00 94.44 92 GLN A N 1
ATOM 739 C CA . GLN A 1 92 ? -6.780 -9.959 -3.346 1.00 94.44 92 GLN A CA 1
ATOM 740 C C . GLN A 1 92 ? -7.479 -10.049 -4.704 1.00 94.44 92 GLN A C 1
ATOM 742 O O . GLN A 1 92 ? -8.142 -11.041 -5.001 1.00 94.44 92 GLN A O 1
ATOM 747 N N . CYS A 1 93 ? -7.331 -9.015 -5.522 1.00 92.38 93 CYS A N 1
ATOM 748 C CA . CYS A 1 93 ? -7.869 -8.969 -6.872 1.00 92.38 93 CYS A CA 1
ATOM 749 C C . CYS A 1 93 ? -6.849 -9.400 -7.920 1.00 92.38 93 CYS A C 1
ATOM 751 O O . CYS A 1 93 ? -5.636 -9.306 -7.716 1.00 92.38 93 CYS A O 1
ATOM 753 N N . SER A 1 94 ? -7.363 -9.837 -9.073 1.00 88.94 94 SER A N 1
ATOM 754 C CA . SER A 1 94 ? -6.531 -10.088 -10.248 1.00 88.94 94 SER A CA 1
ATOM 755 C C . SER A 1 94 ? -5.792 -8.815 -10.666 1.00 88.94 94 SER A C 1
ATOM 757 O O . SER A 1 94 ? -6.334 -7.708 -10.594 1.00 88.94 94 SER A O 1
ATOM 759 N N . ARG A 1 95 ? -4.566 -8.982 -11.166 1.00 84.81 95 ARG A N 1
ATOM 760 C CA . ARG A 1 95 ? -3.720 -7.890 -11.674 1.00 84.81 95 ARG A CA 1
ATOM 761 C C . ARG A 1 95 ? -4.337 -7.129 -12.844 1.00 84.81 95 ARG A C 1
ATOM 763 O O . ARG A 1 95 ? -3.924 -6.006 -13.123 1.00 84.81 95 ARG A O 1
ATOM 770 N N . ASP A 1 96 ? -5.300 -7.732 -13.527 1.00 83.56 96 ASP A N 1
ATOM 771 C CA . ASP A 1 96 ? -5.951 -7.135 -14.693 1.00 83.56 96 ASP A CA 1
ATOM 772 C C . ASP A 1 96 ? -7.183 -6.307 -14.306 1.00 83.56 96 ASP A C 1
ATOM 774 O O . ASP A 1 96 ? -7.659 -5.509 -15.106 1.00 83.56 96 ASP A O 1
ATOM 778 N N . MET A 1 97 ? -7.661 -6.435 -13.061 1.00 83.25 97 MET A N 1
ATOM 779 C CA . MET A 1 97 ? -8.809 -5.673 -12.567 1.00 83.25 97 MET A CA 1
ATOM 780 C C . MET A 1 97 ? -8.468 -4.198 -12.330 1.00 83.25 97 MET A C 1
ATOM 782 O O . MET A 1 97 ? -9.260 -3.316 -12.649 1.00 83.25 97 MET A O 1
ATOM 786 N N . PHE A 1 98 ? -7.268 -3.922 -11.809 1.00 80.56 98 PHE A N 1
ATOM 787 C CA . PHE A 1 98 ? -6.759 -2.559 -11.664 1.00 80.56 98 PHE A CA 1
ATOM 788 C C . PHE A 1 98 ? -5.361 -2.434 -12.279 1.00 80.56 98 PHE A C 1
ATOM 790 O O . PHE A 1 98 ? -4.364 -2.416 -11.551 1.00 80.56 98 PHE A O 1
ATOM 797 N N . PRO A 1 99 ? -5.258 -2.300 -13.617 1.00 80.69 99 PRO A N 1
ATOM 798 C CA . PRO A 1 99 ? -3.967 -2.241 -14.302 1.00 80.69 99 PRO A CA 1
ATOM 799 C C . PRO A 1 99 ? -3.063 -1.098 -13.821 1.00 80.69 99 PRO A C 1
ATOM 801 O O . PRO A 1 99 ? -1.844 -1.224 -13.831 1.00 80.69 99 PRO A O 1
ATOM 804 N N . HIS A 1 100 ? -3.662 0.001 -13.354 1.00 81.56 100 HIS A N 1
ATOM 805 C CA . HIS A 1 100 ? -2.960 1.185 -12.857 1.00 81.56 100 HIS A CA 1
ATOM 806 C C . HIS A 1 100 ? -2.384 1.033 -11.438 1.00 81.56 100 HIS A C 1
ATOM 808 O O . HIS A 1 100 ? -1.587 1.869 -11.027 1.00 81.56 100 HIS A O 1
ATOM 814 N N . LEU A 1 101 ? -2.770 -0.006 -10.686 1.00 82.62 101 LEU A N 1
ATOM 815 C CA . LEU A 1 101 ? -2.277 -0.268 -9.323 1.00 82.62 101 LEU A CA 1
ATOM 816 C C . LEU A 1 101 ? -1.181 -1.339 -9.283 1.00 82.62 101 LEU A C 1
ATOM 818 O O . LEU A 1 101 ? -0.757 -1.732 -8.196 1.00 82.62 101 LEU A O 1
ATOM 822 N N . ARG A 1 102 ? -0.754 -1.837 -10.449 1.00 83.12 102 ARG A N 1
ATOM 823 C CA . ARG A 1 102 ? 0.237 -2.908 -10.560 1.00 83.12 102 ARG A CA 1
ATOM 824 C C . ARG A 1 102 ? 1.591 -2.425 -10.061 1.00 83.12 102 ARG A C 1
ATOM 826 O O . ARG A 1 102 ? 2.134 -1.436 -10.553 1.00 83.12 102 ARG A O 1
ATOM 833 N N . GLU A 1 103 ? 2.157 -3.162 -9.118 1.00 79.94 103 GLU A N 1
ATOM 834 C CA . GLU A 1 103 ? 3.520 -2.944 -8.660 1.00 79.94 103 GLU A CA 1
ATOM 835 C C . GLU A 1 103 ? 4.462 -3.605 -9.669 1.00 79.94 103 GLU A C 1
ATOM 837 O O . GLU A 1 103 ? 4.726 -4.806 -9.633 1.00 79.94 103 GLU A O 1
ATOM 842 N N . GLY A 1 104 ? 4.922 -2.825 -10.644 1.00 73.56 104 GLY A N 1
ATOM 843 C CA . GLY A 1 104 ? 5.953 -3.285 -11.561 1.00 73.56 104 GLY A CA 1
ATOM 844 C C . GLY A 1 104 ? 7.262 -3.488 -10.803 1.00 73.56 104 GLY A C 1
ATOM 845 O O . GLY A 1 104 ? 7.805 -2.536 -10.249 1.00 73.56 104 GLY A O 1
ATOM 846 N N . THR A 1 105 ? 7.838 -4.690 -10.852 1.00 61.16 105 THR A N 1
ATOM 847 C CA . THR A 1 105 ? 9.279 -4.893 -10.602 1.00 61.16 105 THR A CA 1
ATOM 848 C C . THR A 1 105 ? 10.134 -4.360 -11.758 1.00 61.16 105 THR A C 1
ATOM 850 O O . THR A 1 105 ? 11.258 -4.809 -11.955 1.00 61.16 105 THR A O 1
ATOM 853 N N . ASP A 1 106 ? 9.611 -3.425 -12.552 1.00 50.09 106 ASP A N 1
ATOM 854 C CA . ASP A 1 106 ? 10.081 -3.206 -13.906 1.00 50.09 106 ASP A CA 1
ATOM 855 C C . ASP A 1 106 ? 10.797 -1.870 -14.078 1.00 50.09 106 ASP A C 1
ATOM 857 O O . ASP A 1 106 ? 10.226 -0.838 -14.422 1.00 50.09 106 ASP A O 1
ATOM 861 N N . GLY A 1 107 ? 12.113 -1.962 -13.904 1.00 51.75 107 GLY A N 1
ATOM 862 C CA . GLY A 1 107 ? 13.078 -1.260 -14.739 1.00 51.75 107 GLY A CA 1
ATOM 863 C C . GLY A 1 107 ? 13.140 -1.800 -16.177 1.00 51.75 107 GLY A C 1
ATOM 864 O O . GLY A 1 107 ? 14.189 -1.706 -16.801 1.00 51.75 107 GLY A O 1
ATOM 865 N N . THR A 1 108 ? 12.052 -2.333 -16.727 1.00 47.34 108 THR A N 1
ATOM 866 C CA . THR A 1 108 ? 11.847 -2.517 -18.165 1.00 47.34 108 THR A CA 1
ATOM 867 C C . THR A 1 108 ? 10.592 -1.734 -18.500 1.00 47.34 108 THR A C 1
ATOM 869 O O . THR A 1 108 ? 9.457 -2.166 -18.341 1.00 47.34 108 THR A O 1
ATOM 872 N N . GLN A 1 109 ? 10.780 -0.517 -18.994 1.00 44.72 109 GLN A N 1
ATOM 873 C CA . GLN A 1 109 ? 9.795 -0.042 -19.946 1.00 44.72 109 GLN A CA 1
ATOM 874 C C . GLN A 1 109 ? 9.729 -1.122 -21.030 1.00 44.72 109 GLN A C 1
ATOM 876 O O . GLN A 1 109 ? 10.767 -1.449 -21.611 1.00 44.72 109 GLN A O 1
ATOM 881 N N . ASN A 1 110 ? 8.549 -1.704 -21.266 1.00 47.53 110 ASN A N 1
ATOM 882 C CA . ASN A 1 110 ? 8.245 -2.435 -22.495 1.00 47.53 110 ASN A CA 1
ATOM 883 C C . ASN A 1 110 ? 8.310 -1.443 -23.647 1.00 47.53 110 ASN A C 1
ATOM 885 O O . ASN A 1 110 ? 7.323 -0.981 -24.211 1.00 47.53 110 ASN A O 1
ATOM 889 N N . ASN A 1 111 ? 9.542 -1.104 -23.946 1.00 48.38 111 ASN A N 1
ATOM 890 C CA . ASN A 1 111 ? 9.967 -0.335 -25.054 1.00 48.38 111 ASN A CA 1
ATOM 891 C C . ASN A 1 111 ? 10.152 -1.361 -26.159 1.00 48.38 111 ASN A C 1
ATOM 893 O O . ASN A 1 111 ? 11.258 -1.818 -26.435 1.00 48.38 111 ASN A O 1
ATOM 897 N N . ASN A 1 112 ? 9.066 -1.621 -26.881 1.00 55.97 112 ASN A N 1
ATOM 898 C CA . ASN A 1 112 ? 9.186 -1.679 -28.335 1.00 55.97 112 ASN A CA 1
ATOM 899 C C . ASN A 1 112 ? 9.660 -0.295 -28.836 1.00 55.97 112 ASN A C 1
ATOM 901 O O . ASN A 1 112 ? 8.964 0.379 -29.586 1.00 55.97 112 ASN A O 1
ATOM 905 N N . VAL A 1 113 ? 10.824 0.163 -28.368 1.00 51.00 113 VAL A N 1
ATOM 906 C CA . VAL A 1 113 ? 11.481 1.391 -28.789 1.00 51.00 113 VAL A CA 1
ATOM 907 C C . VAL A 1 113 ? 12.558 0.928 -29.735 1.00 51.00 113 VAL A C 1
ATOM 909 O O . VAL A 1 113 ? 13.580 0.359 -29.348 1.00 51.00 113 VAL A O 1
ATOM 912 N N . GLY A 1 114 ? 12.264 1.125 -31.016 1.00 52.41 114 GLY A N 1
ATOM 913 C CA . GLY A 1 114 ? 13.267 1.048 -32.054 1.00 52.41 114 GLY A CA 1
ATOM 914 C C . GLY A 1 114 ? 14.455 1.933 -31.686 1.00 52.41 114 GLY A C 1
ATOM 915 O O . GLY A 1 114 ? 14.316 2.951 -31.011 1.00 52.41 114 GLY A O 1
ATOM 916 N N . LEU A 1 115 ? 15.626 1.524 -32.161 1.00 50.53 115 LEU A N 1
ATOM 917 C CA . LEU A 1 115 ? 16.967 2.087 -31.962 1.00 50.53 115 LEU A CA 1
ATOM 918 C C . LEU A 1 115 ? 17.152 3.593 -32.306 1.00 50.53 115 LEU A C 1
ATOM 920 O O . LEU A 1 115 ? 18.281 4.030 -32.507 1.00 50.53 115 LEU A O 1
ATOM 924 N N . GLY A 1 116 ? 16.080 4.389 -32.391 1.00 55.41 116 GLY A N 1
ATOM 925 C CA . GLY A 1 116 ? 16.075 5.808 -32.751 1.00 55.41 116 GLY A CA 1
ATOM 926 C C . GLY A 1 116 ? 15.684 6.800 -31.644 1.00 55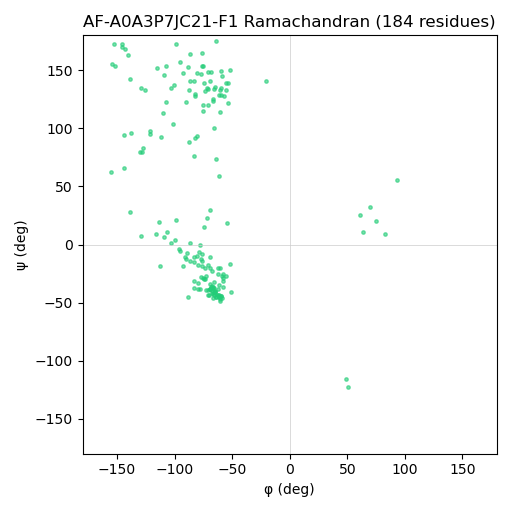.41 116 GLY A C 1
ATOM 927 O O . GLY A 1 116 ? 16.028 7.970 -31.771 1.00 55.41 116 GLY A O 1
ATOM 928 N N . GLU A 1 117 ? 15.025 6.402 -30.547 1.00 53.19 117 GLU A N 1
ATOM 929 C CA . GLU A 1 117 ? 14.488 7.396 -29.581 1.00 53.19 117 GLU A CA 1
ATOM 930 C C . GLU A 1 117 ? 15.403 7.706 -28.385 1.00 53.19 117 GLU A C 1
ATOM 932 O O . GLU A 1 117 ? 15.150 8.630 -27.617 1.00 53.19 117 GLU A O 1
ATOM 937 N N . SER A 1 118 ? 16.532 7.007 -28.241 1.00 55.47 118 SER A N 1
ATOM 938 C CA . SER A 1 118 ? 17.501 7.328 -27.182 1.00 55.47 118 SER A CA 1
ATOM 939 C C . SER A 1 118 ? 18.255 8.642 -27.434 1.00 55.47 118 SER A C 1
ATOM 941 O O . SER A 1 118 ? 18.862 9.177 -26.510 1.00 55.47 118 SER A O 1
ATOM 943 N N . MET A 1 119 ? 18.255 9.162 -28.665 1.00 58.47 119 MET A N 1
ATOM 944 C CA . MET A 1 119 ? 19.014 10.367 -29.027 1.00 58.47 119 MET A CA 1
ATOM 945 C C . MET A 1 119 ? 18.189 11.658 -28.909 1.00 58.47 119 MET A C 1
ATOM 947 O O . MET A 1 119 ? 18.771 12.733 -28.798 1.00 58.47 119 MET A O 1
ATOM 951 N N . THR A 1 120 ? 16.856 11.571 -28.878 1.00 61.56 120 THR A N 1
ATOM 952 C CA . THR A 1 120 ? 15.955 12.735 -28.800 1.00 61.56 120 THR A CA 1
ATOM 953 C C . THR A 1 120 ? 15.767 13.227 -27.365 1.00 61.56 120 THR A C 1
ATOM 955 O O . THR A 1 120 ? 15.780 14.428 -27.115 1.00 61.56 120 THR A O 1
ATOM 958 N N . SER A 1 121 ? 15.694 12.325 -26.384 1.00 58.59 121 SER A N 1
ATOM 959 C CA . SER A 1 121 ? 15.527 12.696 -24.968 1.00 58.59 121 SER A CA 1
ATOM 960 C C . SER A 1 121 ? 16.730 13.452 -24.391 1.00 58.59 121 SER A C 1
ATOM 962 O O . SER A 1 121 ? 16.574 14.336 -23.549 1.00 58.59 121 SER A O 1
ATOM 964 N N . MET A 1 122 ? 17.937 13.154 -24.875 1.00 64.62 122 MET A N 1
ATOM 965 C CA . MET A 1 122 ? 19.142 13.909 -24.521 1.00 64.62 122 MET A CA 1
ATOM 966 C C . MET A 1 122 ? 19.170 15.296 -25.183 1.00 64.62 122 MET A C 1
ATOM 968 O O . MET A 1 122 ? 19.758 16.219 -24.627 1.00 64.62 122 MET A O 1
ATOM 972 N N . TRP A 1 123 ? 18.509 15.455 -26.334 1.00 65.25 123 TRP A N 1
ATOM 973 C CA . TRP A 1 123 ? 18.453 16.697 -27.110 1.00 65.25 123 TRP A CA 1
ATOM 974 C C . TRP A 1 123 ? 17.474 17.736 -26.538 1.00 65.25 123 TRP A C 1
ATOM 976 O O . TRP A 1 123 ? 17.793 18.925 -26.507 1.00 65.25 123 TRP A O 1
ATOM 986 N N . GLU A 1 124 ? 16.322 17.298 -26.025 1.00 67.31 124 GLU A N 1
ATOM 987 C CA . GLU A 1 124 ? 15.287 18.184 -25.455 1.00 67.31 124 GLU A CA 1
ATOM 988 C C . GLU A 1 124 ? 15.664 18.777 -24.083 1.00 67.31 124 GLU A C 1
ATOM 990 O O . GLU A 1 124 ? 15.134 19.808 -23.678 1.00 67.31 124 GLU A O 1
ATOM 995 N N . ASN A 1 125 ? 16.609 18.160 -23.365 1.00 69.06 125 ASN A N 1
ATOM 996 C CA . ASN A 1 125 ? 17.091 18.648 -22.064 1.00 69.06 125 ASN A CA 1
ATOM 997 C C . ASN A 1 125 ? 18.276 19.628 -22.170 1.00 69.06 125 ASN A C 1
ATOM 999 O O . ASN A 1 125 ? 18.704 20.202 -21.167 1.00 69.06 125 ASN A O 1
ATOM 1003 N N . LEU A 1 126 ? 18.832 19.821 -23.369 1.00 71.25 126 LEU A N 1
ATOM 1004 C CA . LEU A 1 126 ? 19.910 20.780 -23.607 1.00 71.25 126 LEU A CA 1
ATOM 1005 C C . LEU A 1 126 ? 19.320 22.180 -23.796 1.00 71.25 126 LEU A C 1
ATOM 1007 O O . LEU A 1 126 ? 18.450 22.386 -24.638 1.00 71.25 126 LEU A O 1
ATOM 1011 N N . ALA A 1 127 ? 19.819 23.171 -23.047 1.00 71.44 127 ALA A N 1
ATOM 1012 C CA . ALA A 1 127 ? 19.369 24.551 -23.229 1.00 71.44 127 ALA A CA 1
ATOM 1013 C C . ALA A 1 127 ? 19.657 25.036 -24.674 1.00 71.44 127 ALA A C 1
ATOM 1015 O O . ALA A 1 127 ? 20.675 24.636 -25.250 1.00 71.44 127 ALA A O 1
ATOM 1016 N N . PRO A 1 128 ? 18.840 25.941 -25.252 1.00 68.75 128 PRO A N 1
ATOM 1017 C CA . PRO A 1 128 ? 18.869 26.270 -26.687 1.00 68.75 128 PRO A CA 1
ATOM 1018 C C . PRO A 1 128 ? 20.230 26.723 -27.241 1.00 68.75 128 PRO A C 1
ATOM 1020 O O . PRO A 1 128 ? 20.537 26.529 -28.414 1.00 68.75 128 PRO A O 1
ATOM 1023 N N . HIS A 1 129 ? 21.088 27.303 -26.397 1.00 69.88 129 HIS A N 1
ATOM 1024 C CA . HIS A 1 129 ? 22.436 27.719 -26.789 1.00 69.88 129 HIS A CA 1
ATOM 1025 C C . HIS A 1 129 ? 23.416 26.543 -26.941 1.00 69.88 129 HIS A C 1
ATOM 1027 O O . HIS A 1 129 ? 24.317 26.603 -27.778 1.00 69.88 129 HIS A O 1
ATOM 1033 N N . TRP A 1 130 ? 23.227 25.449 -26.195 1.00 73.75 130 TRP A N 1
ATOM 1034 C CA . TRP A 1 130 ? 24.032 24.233 -26.343 1.00 73.75 130 TRP A CA 1
ATOM 1035 C C . TRP A 1 130 ? 23.610 23.409 -27.558 1.00 73.75 130 TRP A C 1
ATOM 1037 O O . TRP A 1 130 ? 24.453 22.752 -28.159 1.00 73.75 130 TRP A O 1
ATOM 1047 N N . GLN A 1 131 ? 22.345 23.486 -27.978 1.00 70.88 131 GLN A N 1
ATOM 1048 C CA . GLN A 1 131 ? 21.859 22.803 -29.183 1.00 70.88 131 GLN A CA 1
ATOM 1049 C C . GLN A 1 131 ? 22.624 23.264 -30.439 1.00 70.88 131 GLN A C 1
ATOM 1051 O O . GLN A 1 131 ? 23.115 22.445 -31.220 1.00 70.88 131 GLN A O 1
ATOM 1056 N N . LEU A 1 132 ? 22.836 24.575 -30.588 1.00 68.06 132 LEU A N 1
ATOM 1057 C CA . LEU A 1 132 ? 23.639 25.139 -31.681 1.00 68.06 132 LEU A CA 1
ATOM 1058 C C . LEU A 1 132 ? 25.120 24.751 -31.584 1.00 68.06 132 LEU A C 1
ATOM 1060 O O . LEU A 1 132 ? 25.755 24.489 -32.606 1.00 68.06 132 LEU A O 1
ATOM 1064 N N . ALA A 1 133 ? 25.664 24.672 -30.367 1.00 69.88 133 ALA A N 1
ATOM 1065 C CA . ALA A 1 133 ? 27.045 24.254 -30.142 1.00 69.88 133 ALA A CA 1
ATOM 1066 C C . ALA A 1 133 ? 27.271 22.777 -30.509 1.00 69.88 133 ALA A C 1
ATOM 1068 O O . ALA A 1 133 ? 28.306 22.439 -31.082 1.00 69.88 133 ALA A O 1
ATOM 1069 N N . VAL A 1 134 ? 26.295 21.904 -30.242 1.00 74.44 134 VAL A N 1
ATOM 1070 C CA . VAL A 1 134 ? 26.358 20.473 -30.576 1.00 74.44 134 VAL A CA 1
ATOM 1071 C C . VAL A 1 134 ? 26.237 20.250 -32.086 1.00 74.44 134 VAL A C 1
ATOM 1073 O O . VAL A 1 134 ? 27.029 19.498 -32.651 1.00 74.44 134 VAL A O 1
ATOM 1076 N N . VAL A 1 135 ? 25.318 20.941 -32.768 1.00 77.12 135 VAL A N 1
ATOM 1077 C CA . VAL A 1 135 ? 25.165 20.826 -34.234 1.00 77.12 135 VAL A CA 1
ATOM 1078 C C . VAL A 1 135 ? 26.342 21.469 -34.970 1.00 77.12 135 VAL A C 1
ATOM 1080 O O . VAL A 1 135 ? 26.900 20.864 -35.884 1.00 77.12 135 VAL A O 1
ATOM 1083 N N . GLY A 1 136 ? 26.787 22.653 -34.540 1.00 73.81 136 GLY A N 1
ATOM 1084 C CA . GLY A 1 136 ? 27.950 23.329 -35.121 1.00 73.81 136 GLY A CA 1
ATOM 1085 C C . GLY A 1 136 ? 29.263 22.582 -34.867 1.00 73.81 136 GLY A C 1
ATOM 1086 O O . GLY A 1 136 ? 30.076 22.416 -35.778 1.00 73.81 136 GLY A O 1
ATOM 1087 N N . GLY A 1 137 ? 29.455 22.067 -33.649 1.00 78.94 137 GLY A N 1
ATOM 1088 C CA . GLY A 1 137 ? 30.625 21.275 -33.271 1.00 78.94 137 GLY A CA 1
ATOM 1089 C C . GLY A 1 137 ? 30.656 19.905 -33.946 1.00 78.94 137 GLY A C 1
ATOM 1090 O O . GLY A 1 137 ? 31.714 19.467 -34.399 1.00 78.94 137 GLY A O 1
ATOM 1091 N N . GLY A 1 138 ? 29.504 19.248 -34.093 1.00 82.69 138 GLY A N 1
ATOM 1092 C CA . GLY A 1 138 ? 29.378 17.970 -34.796 1.00 82.69 138 GLY A CA 1
ATOM 1093 C C . GLY A 1 138 ? 29.811 18.066 -36.259 1.00 82.69 138 GLY A C 1
ATOM 1094 O O . GLY A 1 138 ? 30.628 17.275 -36.722 1.00 82.69 138 GLY A O 1
ATOM 1095 N N . VAL A 1 139 ? 29.355 19.089 -36.984 1.00 84.56 139 VAL A N 1
ATOM 1096 C CA . VAL A 1 139 ? 29.751 19.287 -38.389 1.00 84.56 139 VAL A CA 1
ATOM 1097 C C . VAL A 1 139 ? 31.245 19.602 -38.509 1.00 84.56 139 VAL A C 1
ATOM 1099 O O . VAL A 1 139 ? 31.930 19.018 -39.349 1.00 84.56 139 VAL A O 1
ATOM 1102 N N . LEU A 1 140 ? 31.785 20.466 -37.644 1.00 84.31 140 LEU A N 1
ATOM 1103 C CA . LEU A 1 140 ? 33.205 20.826 -37.673 1.00 84.31 140 LEU A CA 1
ATOM 1104 C C . LEU A 1 140 ? 34.118 19.636 -37.333 1.00 84.31 140 LEU A C 1
ATOM 1106 O O . LEU A 1 140 ? 35.151 19.442 -37.975 1.00 84.31 140 LEU A O 1
ATOM 1110 N N . THR A 1 141 ? 33.729 18.820 -36.352 1.00 84.12 141 THR A N 1
ATOM 1111 C CA . THR A 1 141 ? 34.473 17.613 -35.959 1.00 84.12 141 THR A CA 1
ATOM 1112 C C . THR A 1 141 ? 34.435 16.550 -37.050 1.00 84.12 141 THR A C 1
ATOM 1114 O O . THR A 1 141 ? 35.479 15.985 -37.373 1.00 84.12 141 THR A O 1
ATOM 1117 N N . ILE A 1 142 ? 33.283 16.330 -37.689 1.00 88.69 142 ILE A N 1
ATOM 1118 C CA . ILE A 1 142 ? 33.160 15.411 -38.829 1.00 88.69 142 ILE A CA 1
ATOM 1119 C C . ILE A 1 142 ? 34.034 15.882 -39.999 1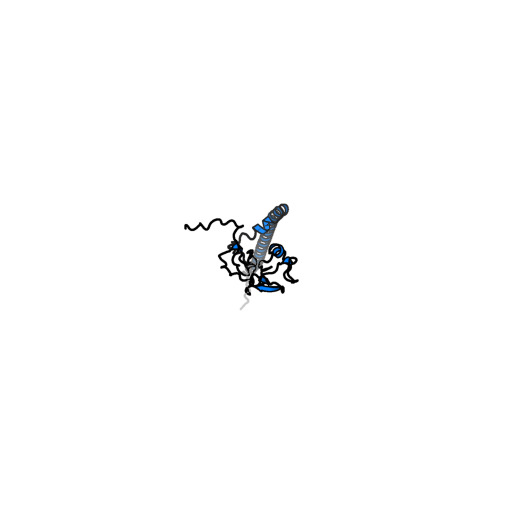.00 88.69 142 ILE A C 1
ATOM 1121 O O . ILE A 1 142 ? 34.778 15.080 -40.564 1.00 88.69 142 ILE A O 1
ATOM 1125 N N . LEU A 1 143 ? 34.020 17.177 -40.332 1.00 90.31 143 LEU A N 1
ATOM 1126 C CA . LEU A 1 143 ? 34.874 17.735 -41.386 1.00 90.31 143 LEU A CA 1
ATOM 1127 C C . LEU A 1 143 ? 36.369 17.566 -41.067 1.00 90.31 143 LEU A C 1
ATOM 1129 O O . LEU A 1 143 ? 37.135 17.146 -41.936 1.00 90.31 143 LEU A O 1
ATOM 1133 N N . LEU A 1 144 ? 36.787 17.814 -39.823 1.00 90.00 144 LEU A N 1
ATOM 1134 C CA . LEU A 1 144 ? 38.168 17.594 -39.377 1.00 90.00 144 LEU A CA 1
ATOM 1135 C C . LEU A 1 144 ? 38.583 16.121 -39.465 1.00 90.00 144 LEU A C 1
ATOM 1137 O O . LEU A 1 144 ? 39.676 15.824 -39.949 1.00 90.00 144 LEU A O 1
ATOM 1141 N N . LEU A 1 145 ? 37.720 15.191 -39.051 1.00 91.88 145 LEU A N 1
ATOM 1142 C CA . LEU A 1 145 ? 37.995 13.755 -39.130 1.00 91.88 145 LEU A CA 1
ATOM 1143 C C . LEU A 1 145 ? 38.109 13.272 -40.581 1.00 91.88 145 LEU A C 1
ATOM 1145 O O . LEU A 1 145 ? 39.015 12.497 -40.892 1.00 91.88 145 LEU A O 1
ATOM 1149 N N . LEU A 1 146 ? 37.257 13.766 -41.484 1.00 92.75 146 LEU A N 1
ATOM 1150 C CA . LEU A 1 146 ? 37.336 13.457 -42.915 1.00 92.75 146 LEU A CA 1
ATOM 1151 C C . LEU A 1 146 ? 38.623 14.002 -43.551 1.00 92.75 146 LEU A C 1
ATOM 1153 O O . LEU A 1 146 ? 39.269 13.294 -44.326 1.00 92.75 146 LEU A O 1
ATOM 1157 N N . LEU A 1 147 ? 39.041 15.221 -43.193 1.00 92.69 147 LEU A N 1
ATOM 1158 C CA . LEU A 1 147 ? 40.307 15.797 -43.655 1.00 92.69 147 LEU A CA 1
ATOM 1159 C C . LEU A 1 147 ? 41.512 15.002 -43.143 1.00 92.69 147 LEU A C 1
ATOM 1161 O O . LEU A 1 147 ? 42.404 14.671 -43.924 1.00 92.69 147 LEU A O 1
ATOM 1165 N N . LEU A 1 148 ? 41.529 14.637 -41.859 1.00 92.00 148 LEU A N 1
ATOM 1166 C CA . LEU A 1 148 ? 42.595 13.815 -41.283 1.00 92.00 148 LEU A CA 1
ATOM 1167 C C . LEU A 1 148 ? 42.649 12.428 -41.927 1.00 92.00 148 LEU A C 1
ATOM 1169 O O . LEU A 1 148 ? 43.735 11.964 -42.277 1.00 92.00 148 LEU A O 1
ATOM 1173 N N . PHE A 1 149 ? 41.502 11.785 -42.147 1.00 93.00 149 PHE A N 1
ATOM 1174 C CA . PHE A 1 149 ? 41.433 10.499 -42.835 1.00 93.00 149 PHE A CA 1
ATOM 1175 C C . PHE A 1 149 ? 41.95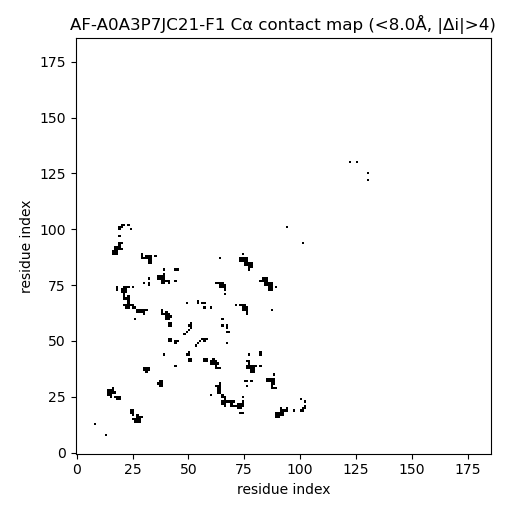3 10.604 -44.273 1.00 93.00 149 PHE A C 1
ATOM 1177 O O . PHE A 1 149 ? 42.793 9.801 -44.677 1.00 93.00 149 PHE A O 1
ATOM 1184 N N . CYS A 1 150 ? 41.554 11.641 -45.016 1.00 90.81 150 CYS A N 1
ATOM 1185 C CA . CYS A 1 150 ? 42.060 11.913 -46.361 1.00 90.81 150 CYS A CA 1
ATOM 1186 C C . CYS A 1 150 ? 43.585 12.111 -46.363 1.00 90.81 150 CYS A C 1
ATOM 1188 O O . CYS A 1 150 ? 44.293 11.482 -47.151 1.00 90.81 150 CYS A O 1
ATOM 1190 N N . CYS A 1 151 ? 44.119 12.896 -45.423 1.00 89.62 151 CYS A N 1
ATOM 1191 C CA . CYS A 1 151 ? 45.557 13.087 -45.246 1.00 89.62 151 CYS A CA 1
ATOM 1192 C C . CYS A 1 151 ? 46.280 11.770 -44.939 1.00 89.62 151 CYS A C 1
ATOM 1194 O O . CYS A 1 151 ? 47.315 11.482 -45.540 1.00 89.62 151 CYS A O 1
ATOM 1196 N N . ILE A 1 152 ? 45.738 10.938 -44.046 1.00 90.00 152 ILE A N 1
ATOM 1197 C CA . ILE A 1 152 ? 46.313 9.632 -43.703 1.00 90.00 152 ILE A CA 1
ATOM 1198 C C . ILE A 1 152 ? 46.289 8.701 -44.921 1.00 90.00 152 ILE A C 1
ATOM 1200 O O . ILE A 1 152 ? 47.307 8.076 -45.223 1.00 90.00 152 ILE A O 1
ATOM 1204 N N . CYS A 1 153 ? 45.180 8.632 -45.657 1.00 86.50 153 CYS A N 1
ATOM 1205 C CA . CYS A 1 153 ? 45.058 7.840 -46.879 1.00 86.50 153 CYS A CA 1
ATOM 1206 C C . CYS A 1 153 ? 46.057 8.297 -47.948 1.00 86.50 153 CYS A C 1
ATOM 1208 O O . CYS A 1 153 ? 46.815 7.472 -48.454 1.00 86.50 153 CYS A O 1
ATOM 1210 N N . CYS A 1 154 ? 46.146 9.600 -48.218 1.00 84.00 154 CYS A N 1
ATOM 1211 C CA . CYS A 1 154 ? 47.102 10.185 -49.161 1.00 84.00 154 CYS A CA 1
ATOM 1212 C C . CYS A 1 154 ? 48.565 9.965 -48.740 1.00 84.00 154 CYS A C 1
ATOM 1214 O O . CYS A 1 154 ? 49.433 9.681 -49.566 1.00 84.00 154 CYS A O 1
ATOM 1216 N N . CYS A 1 155 ? 48.867 10.036 -47.445 1.00 81.06 155 CYS A N 1
ATOM 1217 C CA . CYS A 1 155 ? 50.199 9.734 -46.926 1.00 81.06 155 CYS A CA 1
ATOM 1218 C C . CYS A 1 155 ? 50.537 8.244 -47.052 1.00 81.06 155 CYS A C 1
ATOM 1220 O O . CYS A 1 155 ? 51.679 7.893 -47.352 1.00 81.06 155 CYS A O 1
ATOM 1222 N N . ARG A 1 156 ? 49.561 7.351 -46.855 1.00 79.12 156 ARG A N 1
ATOM 1223 C CA . ARG A 1 156 ? 49.743 5.900 -47.013 1.00 79.12 156 ARG A CA 1
ATOM 1224 C C . ARG A 1 156 ? 49.908 5.505 -48.477 1.00 79.12 156 ARG A C 1
ATOM 1226 O O . ARG A 1 156 ? 50.763 4.669 -48.760 1.00 79.12 156 ARG A O 1
ATOM 1233 N N . THR A 1 157 ? 49.173 6.121 -49.403 1.00 69.38 157 THR A N 1
ATOM 1234 C CA . THR A 1 157 ? 49.350 5.893 -50.847 1.00 69.38 157 THR A CA 1
ATOM 1235 C C . THR A 1 157 ? 50.698 6.422 -51.333 1.00 69.38 157 THR A C 1
ATOM 1237 O O . THR A 1 157 ? 51.387 5.715 -52.065 1.00 69.38 157 THR A O 1
ATOM 1240 N N . ARG A 1 158 ? 51.158 7.585 -50.845 1.00 66.06 158 ARG A N 1
ATOM 1241 C CA . ARG A 1 158 ? 52.517 8.095 -51.118 1.00 66.06 158 ARG A CA 1
ATOM 1242 C C . ARG A 1 158 ? 53.619 7.210 -50.534 1.00 66.06 158 ARG A C 1
ATOM 1244 O O . ARG A 1 158 ? 54.620 6.965 -51.203 1.00 66.06 158 ARG A O 1
ATOM 1251 N N . LYS A 1 159 ? 53.444 6.690 -49.314 1.00 65.19 159 LYS A N 1
ATOM 1252 C CA . LYS A 1 159 ? 54.391 5.734 -48.710 1.00 65.19 159 LYS A CA 1
ATOM 1253 C C . LYS A 1 159 ? 54.424 4.404 -49.467 1.00 65.19 159 LYS A C 1
ATOM 1255 O O . LYS A 1 159 ? 55.504 3.844 -49.629 1.00 65.19 159 LYS A O 1
ATOM 1260 N N . LYS A 1 160 ? 53.278 3.926 -49.969 1.00 60.66 160 LYS A N 1
ATOM 1261 C CA . LYS A 1 160 ? 53.200 2.717 -50.805 1.00 60.66 160 LYS A CA 1
ATOM 1262 C C . LYS A 1 160 ? 53.896 2.929 -52.156 1.00 60.66 160 LYS A C 1
ATOM 1264 O O . LYS A 1 160 ? 54.776 2.151 -52.489 1.00 60.66 160 LYS A O 1
ATOM 1269 N N . ALA A 1 161 ? 53.650 4.059 -52.824 1.00 58.66 161 ALA A N 1
ATOM 1270 C CA . ALA A 1 161 ? 54.343 4.431 -54.061 1.00 58.66 161 ALA A CA 1
ATOM 1271 C C . ALA A 1 161 ? 55.869 4.594 -53.885 1.00 58.66 161 ALA A C 1
ATOM 1273 O O . ALA A 1 161 ? 56.632 4.248 -54.782 1.00 58.66 161 ALA A O 1
ATOM 1274 N N . SER A 1 162 ? 56.329 5.083 -52.726 1.00 58.88 162 SER A N 1
ATOM 1275 C CA . SER A 1 162 ? 57.761 5.164 -52.393 1.00 58.88 162 SER A CA 1
ATOM 1276 C C . SER A 1 162 ? 58.391 3.777 -52.168 1.00 58.88 162 SER A C 1
ATOM 1278 O O . SER A 1 162 ? 59.500 3.515 -52.632 1.00 58.88 162 SER A O 1
ATOM 1280 N N . LYS A 1 163 ? 57.660 2.850 -51.529 1.00 55.31 163 LYS A N 1
ATOM 1281 C CA . LYS A 1 163 ? 58.099 1.459 -51.319 1.00 55.31 163 LYS A CA 1
ATOM 1282 C C . LYS A 1 163 ? 58.140 0.655 -52.625 1.00 55.31 163 LYS A C 1
ATOM 1284 O O . LYS A 1 163 ? 59.089 -0.095 -52.834 1.00 55.31 163 LYS A O 1
ATOM 1289 N N . ASP A 1 164 ? 57.176 0.865 -53.519 1.00 56.97 164 ASP A N 1
ATOM 1290 C CA . ASP A 1 164 ? 57.138 0.211 -54.832 1.00 56.97 164 ASP A CA 1
ATOM 1291 C C . ASP A 1 164 ? 58.258 0.735 -55.759 1.00 56.97 164 ASP A C 1
ATOM 1293 O O . ASP A 1 164 ? 58.865 -0.043 -56.492 1.00 56.97 164 ASP A O 1
ATOM 1297 N N . ARG A 1 165 ? 58.635 2.023 -55.660 1.00 53.69 165 ARG A N 1
ATOM 1298 C CA . ARG A 1 165 ? 59.805 2.589 -56.370 1.00 53.69 165 ARG A CA 1
ATOM 1299 C C . ARG A 1 165 ? 61.146 2.047 -55.863 1.00 53.69 165 ARG A C 1
ATOM 1301 O O . ARG A 1 165 ? 62.049 1.839 -56.667 1.00 53.69 165 ARG A O 1
ATOM 1308 N N . ALA A 1 166 ? 61.274 1.791 -54.560 1.00 54.03 166 ALA A N 1
ATOM 1309 C CA . ALA A 1 166 ? 62.469 1.173 -53.982 1.00 54.03 166 ALA A CA 1
ATOM 1310 C C . ALA A 1 166 ? 62.571 -0.337 -54.291 1.00 54.03 166 ALA A C 1
ATOM 1312 O O . ALA A 1 166 ? 63.676 -0.854 -54.424 1.00 54.03 166 ALA A O 1
ATOM 1313 N N . GLY A 1 167 ? 61.439 -1.036 -54.452 1.00 51.19 167 GLY A N 1
ATOM 1314 C CA . GLY A 1 167 ? 61.398 -2.450 -54.854 1.00 51.19 167 GLY A CA 1
ATOM 1315 C C . GLY A 1 167 ? 61.594 -2.685 -56.358 1.00 51.19 167 GLY A C 1
ATOM 1316 O O . GLY A 1 167 ? 62.217 -3.669 -56.745 1.00 51.19 167 GLY A O 1
ATOM 1317 N N . ALA A 1 168 ? 61.128 -1.772 -57.216 1.00 51.50 168 ALA A N 1
ATOM 1318 C CA . ALA A 1 168 ? 61.286 -1.882 -58.670 1.00 51.50 168 ALA A CA 1
ATOM 1319 C C . ALA A 1 168 ? 62.705 -1.539 -59.173 1.00 51.50 168 ALA A C 1
ATOM 1321 O O . ALA A 1 168 ? 63.077 -1.945 -60.271 1.00 51.50 168 ALA A O 1
ATOM 1322 N N . SER A 1 169 ? 63.523 -0.832 -58.383 1.00 50.22 169 SER A N 1
ATOM 1323 C CA . SER A 1 169 ? 64.894 -0.467 -58.780 1.00 50.22 169 SER A CA 1
ATOM 1324 C C . SER A 1 169 ? 65.921 -1.603 -58.632 1.00 50.22 169 SER A C 1
ATOM 1326 O O . SER A 1 169 ? 67.065 -1.425 -59.043 1.00 50.22 169 SER A O 1
ATOM 1328 N N . ALA A 1 170 ? 65.553 -2.756 -58.061 1.00 51.72 170 ALA A N 1
ATOM 1329 C CA . ALA A 1 170 ? 66.478 -3.875 -57.844 1.00 51.72 170 ALA A CA 1
ATOM 1330 C C . ALA A 1 170 ? 66.434 -4.964 -58.938 1.00 51.72 170 ALA A C 1
ATOM 1332 O O . ALA A 1 170 ? 67.219 -5.905 -58.876 1.00 51.72 170 ALA A O 1
ATOM 1333 N N . ALA A 1 171 ? 65.545 -4.864 -59.936 1.00 52.44 171 ALA A N 1
ATOM 1334 C CA . ALA A 1 171 ? 65.276 -5.970 -60.867 1.00 52.44 171 ALA A CA 1
ATOM 1335 C C . ALA A 1 171 ? 65.642 -5.717 -62.344 1.00 52.44 171 ALA A C 1
ATOM 1337 O O . ALA A 1 171 ? 65.305 -6.542 -63.187 1.00 52.44 171 ALA A O 1
ATOM 1338 N N . HIS A 1 172 ? 66.341 -4.631 -62.694 1.00 47.31 172 HIS A N 1
ATOM 1339 C CA . HIS A 1 172 ? 66.693 -4.351 -64.096 1.00 47.31 172 HIS A CA 1
ATOM 1340 C C . HIS A 1 172 ? 68.079 -3.711 -64.266 1.00 47.31 172 HIS A C 1
ATOM 1342 O O . HIS A 1 172 ? 68.169 -2.582 -64.726 1.00 47.31 172 HIS A O 1
ATOM 1348 N N . SER A 1 173 ? 69.156 -4.440 -63.946 1.00 44.25 173 SER A N 1
ATOM 1349 C CA . SER A 1 173 ? 70.517 -4.092 -64.403 1.00 44.25 173 SER A CA 1
ATOM 1350 C C . SER A 1 173 ? 71.449 -5.311 -64.461 1.00 44.25 173 SER A C 1
ATOM 1352 O O . SER A 1 173 ? 72.444 -5.347 -63.749 1.00 44.25 173 SER A O 1
ATOM 1354 N N . LEU A 1 174 ? 71.168 -6.319 -65.294 1.00 45.91 174 LEU A N 1
ATOM 1355 C CA . LEU A 1 174 ? 72.207 -7.264 -65.733 1.00 45.91 174 LEU A CA 1
ATOM 1356 C C . LEU A 1 174 ? 71.970 -7.674 -67.188 1.00 45.91 174 LEU A C 1
ATOM 1358 O O . LEU A 1 174 ? 71.222 -8.606 -67.457 1.00 45.91 174 LEU A O 1
ATOM 1362 N N . LEU A 1 175 ? 72.619 -6.965 -68.112 1.00 40.94 175 LEU A N 1
ATOM 1363 C CA . LEU A 1 175 ? 72.890 -7.382 -69.492 1.00 40.94 175 LEU A CA 1
ATOM 1364 C C . LEU A 1 175 ? 74.149 -6.635 -69.995 1.00 40.94 175 LEU A C 1
ATOM 1366 O O . LEU A 1 175 ? 74.531 -5.628 -69.399 1.00 40.94 175 LEU A O 1
ATOM 1370 N N . PRO A 1 176 ? 74.880 -7.180 -70.983 1.00 49.38 176 PRO A N 1
ATOM 1371 C CA . PRO A 1 176 ? 76.224 -7.712 -70.776 1.00 49.38 176 PRO A CA 1
ATOM 1372 C C . PRO A 1 176 ? 77.322 -6.829 -71.383 1.00 49.38 176 PRO A C 1
ATOM 1374 O O . PRO A 1 176 ? 77.101 -6.144 -72.378 1.00 49.38 176 PRO A O 1
ATOM 1377 N N . ALA A 1 177 ? 78.534 -6.900 -70.827 1.00 40.66 177 ALA A N 1
ATOM 1378 C CA . ALA A 1 177 ? 79.722 -6.296 -71.424 1.00 40.66 177 ALA A CA 1
ATOM 1379 C C . ALA A 1 177 ? 80.642 -7.382 -72.005 1.00 40.66 177 ALA A C 1
ATOM 1381 O O . ALA A 1 177 ? 81.052 -8.326 -71.335 1.00 40.66 177 ALA A O 1
ATOM 1382 N N . THR A 1 178 ? 80.896 -7.217 -73.295 1.00 43.66 178 THR A N 1
ATOM 1383 C CA . THR A 1 178 ? 81.743 -7.955 -74.236 1.00 43.66 178 THR A CA 1
ATOM 1384 C C . THR A 1 178 ? 83.210 -8.088 -73.802 1.00 43.66 178 THR A C 1
ATOM 1386 O O . THR A 1 178 ? 83.808 -7.096 -73.391 1.00 43.66 178 THR A O 1
ATOM 1389 N N . ASN A 1 179 ? 83.8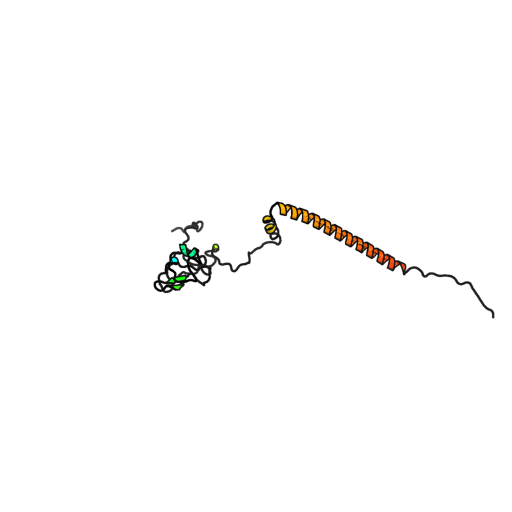23 -9.262 -74.009 1.00 45.50 179 ASN A N 1
ATOM 1390 C CA . ASN A 1 179 ? 85.281 -9.463 -73.943 1.00 45.50 179 ASN A CA 1
ATOM 1391 C C . ASN A 1 179 ? 85.885 -9.566 -75.364 1.00 45.50 179 ASN A C 1
ATOM 1393 O O . ASN A 1 179 ? 85.330 -10.306 -76.180 1.00 45.50 179 ASN A O 1
ATOM 1397 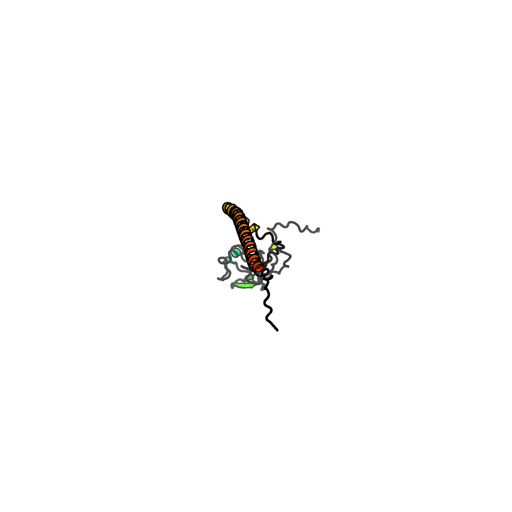N N . PRO A 1 180 ? 87.015 -8.894 -75.671 1.00 49.69 180 PRO A N 1
ATOM 1398 C CA . PRO A 1 180 ? 87.798 -9.129 -76.887 1.00 49.69 180 PRO A CA 1
ATOM 1399 C C . PRO A 1 180 ? 88.829 -10.271 -76.708 1.00 49.69 180 PRO A C 1
ATOM 1401 O O . PRO A 1 180 ? 89.094 -10.686 -75.578 1.00 49.69 180 PRO A O 1
ATOM 1404 N N . PRO A 1 181 ? 89.388 -10.824 -77.805 1.00 48.41 181 PRO A N 1
ATOM 1405 C CA . PRO A 1 181 ? 89.976 -12.161 -77.812 1.00 48.41 181 PRO A CA 1
ATOM 1406 C C . PRO A 1 181 ? 91.481 -12.164 -77.515 1.00 48.41 181 PRO A C 1
ATOM 1408 O O . PRO A 1 181 ? 92.212 -11.290 -77.972 1.00 48.41 181 PRO A O 1
ATOM 1411 N N . SER A 1 182 ? 91.947 -13.231 -76.860 1.00 39.09 182 SER A N 1
ATOM 1412 C CA . SER A 1 182 ? 93.367 -13.592 -76.779 1.00 39.09 182 SER A CA 1
ATOM 1413 C C . SER A 1 182 ? 93.508 -15.105 -76.955 1.00 39.09 182 SER A C 1
ATOM 1415 O O . SER A 1 182 ? 93.335 -15.869 -76.008 1.00 39.09 182 SER A O 1
ATOM 1417 N N . VAL A 1 183 ? 93.789 -15.542 -78.184 1.00 51.22 183 VAL A N 1
ATOM 1418 C CA . VAL A 1 183 ? 94.218 -16.915 -78.493 1.00 51.22 183 VAL A CA 1
ATOM 1419 C C . VAL A 1 183 ? 95.744 -16.955 -78.423 1.00 51.22 183 VAL A C 1
ATOM 1421 O O . VAL A 1 183 ? 96.418 -16.196 -79.116 1.00 51.22 183 VAL A O 1
ATOM 1424 N N . VAL A 1 184 ? 96.274 -17.836 -77.572 1.00 50.94 184 VAL A N 1
ATOM 1425 C CA . VAL A 1 184 ? 97.700 -18.172 -77.456 1.00 50.94 184 VAL A CA 1
ATOM 1426 C C . VAL A 1 184 ? 97.975 -19.492 -78.186 1.00 50.94 184 VAL A C 1
ATOM 1428 O O . VAL A 1 184 ? 97.206 -20.441 -78.070 1.00 50.94 184 VAL A O 1
ATOM 1431 N N . ASN A 1 185 ? 99.091 -19.490 -78.920 1.00 39.94 185 ASN A N 1
ATOM 1432 C CA . ASN A 1 185 ? 99.786 -20.558 -79.651 1.00 39.94 185 ASN A CA 1
ATOM 1433 C C . ASN A 1 185 ? 99.529 -22.030 -79.269 1.00 39.94 185 ASN A C 1
ATOM 1435 O O . ASN A 1 185 ? 99.658 -22.418 -78.104 1.00 39.94 185 ASN A O 1
ATOM 1439 N N . ARG A 1 186 ? 99.450 -22.866 -80.315 1.00 43.22 186 ARG A N 1
ATOM 1440 C CA . ARG A 1 186 ? 100.187 -24.134 -80.424 1.00 43.22 186 ARG A CA 1
ATOM 1441 C C . ARG A 1 186 ? 100.592 -24.402 -81.866 1.00 43.22 186 ARG A C 1
ATOM 1443 O O . ARG A 1 186 ? 99.758 -24.118 -82.750 1.00 43.22 186 ARG A O 1
#

Organism: Strongylus vulgaris (NCBI:txid40348)

Foldseek 3Di:
DDDDDPPDDDPVPPQCQAAEFLNQVHPHLFQAFPVGFGFAQLCPQPDPPRGCVVQVVSNVCGRPFHCHPSPGGATWGQGPPPRDIGHTPGHHDDCVVCVPRDDDPDPDPPPPPPPPPVVVVVQVPDDPVVNCVCVVVVVVVVVVVVVVVVVVVVVVVVVVVVVVVVVVVPPDDDDDDDDDDDDDDD

Sequence (186 aa):
MPAVPETEIPRNHLTHFCYVDSGKHYEGTASTTVSGKTCMNWNEAPSREYNVNRYPELRYGRNYCRNPGGKKTKPWCYSQPMGQEEYCDIPQCSRDMFPHLREGTDGTQNNNVGLGESMTSMWENLAPHWQLAVVGGGVLTILLLLLLFCCICCCRTRKKASKDRAGASAAHSLLPATNPPSVVNR

Nearest PDB structures (foldseek):
  6ba5-assembly2_N  TM=9.077E-01  e=2.141E-07  Homo sapiens
  5z55-assembly1_A  TM=8.531E-01  e=1.870E-07  Homo sapiens
  4a5t-assembly1_S  TM=7.180E-01  e=1.012E-06  Homo sapiens
  4duu-assembly1_A  TM=8.011E-01  e=1.727E-05  Homo sapiens
  4nzq-assembly1_A  TM=7.390E-01  e=1.976E-05  Homo sapiens

Mean predicted aligned error: 19.01 Å

Radius of gyration: 41.6 Å; Cα contacts (8 Å, |Δi|>4): 201; chains: 1; bounding box: 133×52×103 Å